Protein AF-A0A833WU28-F1 (afdb_monomer_lite)

pLDDT: mean 81.63, std 15.91, range [32.72, 97.25]

Sequence (265 aa):
MAPKVLALLATVLLCCIASVAGQDAAPVAIQAHASHILVDTEAEADDLSVQLGEASNLFLKFAQLAKEHSKCPSSRKGGDLGTFDRGQMVPEFDKVAFEGEIGVVHKVKTQFGWHLVLISRRLDGTEEPDKYRDLKQALLKIMPFLGPIILIFIMAYGARGSKGGPRARAFHILVKSEDEADKLFKEIDAAEDKKTKLSELAGKHSTCPSGKKGGDLGMFGRGEMVPQFDKVVFEGEVGELAKVQTQFGWHVLLCTERLGDKKSK

Foldseek 3Di:
DPPVVVVVVVVVVVVVVVVLPDDDDDQFFKKFWKFKAFDADPVVVVVLLVVLVPDPDNQVSQLVCLLVHGPDPCNVVSRTPGMDGQPPDDPQVSCCRRVPDAQHWDWTQDPRHIMTMHTPDIDGSPPDPPSCPVVVVVCVVCVVVVVVVVVVVCVVVPCPDPLAAKKFKKFKAFAADPVVVVVLLVVLVPDPCSQVSQLVCLLPHGPDPCNVVSRTPPIDHQPPDDPQVSCCQLVHDAQDWDWTQDPRHIMTMHTPDMPSDCPDD

InterPro domains:
  IPR000297 Peptidyl-prolyl cis-trans isomerase, PpiC-type [PS50198] (29-121)
  IPR000297 Peptidyl-prolyl cis-trans isomerase, PpiC-type [PS50198] (165-257)
  IPR023058 Peptidyl-prolyl cis-trans isomerase, PpiC-type, conserved site [PS01096] (62-82)
  IPR046357 Peptidyl-prolyl cis-trans isomerase domain superfamily [G3DSA:3.10.50.40] (29-122)
  IPR046357 Peptidyl-prolyl cis-trans isomerase domain superfamily [G3DSA:3.10.50.40] (166-260)
  IPR052204 PpiC/parvulin rotamase [PTHR43629] (17-152)

Organism: Phytophthora infestans (NCBI:txid4787)

Radius of gyration: 32.85 Å; chains: 1; bounding box: 66×57×74 Å

Structure (mmCIF, N/CA/C/O backbone):
data_AF-A0A833WU28-F1
#
_entry.id   AF-A0A833WU28-F1
#
loop_
_atom_site.group_PDB
_atom_site.id
_atom_site.type_symbol
_atom_site.label_atom_id
_atom_site.label_alt_id
_atom_site.label_comp_id
_atom_site.label_asym_id
_atom_site.label_entity_id
_atom_site.label_seq_id
_atom_site.pdbx_PDB_ins_code
_atom_site.Cartn_x
_atom_site.Cartn_y
_atom_site.Cartn_z
_atom_site.occupancy
_atom_site.B_iso_or_equiv
_atom_site.auth_seq_id
_atom_site.auth_comp_id
_atom_site.auth_asym_id
_atom_site.auth_atom_id
_atom_site.pdbx_PDB_model_num
ATOM 1 N N . MET A 1 1 ? 33.201 -37.607 -2.072 1.00 49.66 1 MET A N 1
ATOM 2 C CA . MET A 1 1 ? 32.256 -37.167 -1.014 1.00 49.66 1 MET A CA 1
ATOM 3 C C . MET A 1 1 ? 31.017 -36.429 -1.547 1.00 49.66 1 MET A C 1
ATOM 5 O O . MET A 1 1 ? 29.990 -36.489 -0.891 1.00 49.66 1 MET A O 1
ATOM 9 N N . ALA A 1 2 ? 31.049 -35.833 -2.747 1.00 51.53 2 ALA A N 1
ATOM 10 C CA . ALA A 1 2 ? 29.920 -35.108 -3.353 1.00 51.53 2 ALA A CA 1
ATOM 11 C C . ALA A 1 2 ? 28.616 -35.898 -3.671 1.00 51.53 2 ALA A C 1
ATOM 13 O O . ALA A 1 2 ? 27.543 -35.329 -3.476 1.00 51.53 2 ALA A O 1
ATOM 14 N N . PRO A 1 3 ? 28.626 -37.180 -4.105 1.00 52.97 3 PRO A N 1
ATOM 15 C CA . PRO A 1 3 ? 27.386 -37.833 -4.551 1.00 52.97 3 PRO A CA 1
ATOM 16 C C . PRO A 1 3 ? 26.447 -38.216 -3.396 1.00 52.97 3 PRO A C 1
ATOM 18 O O . PRO A 1 3 ? 25.234 -38.256 -3.574 1.00 52.97 3 PRO A O 1
ATOM 21 N N . LYS A 1 4 ? 26.989 -38.435 -2.189 1.00 46.38 4 LYS A N 1
ATOM 22 C CA . LYS A 1 4 ? 26.191 -38.775 -0.998 1.00 46.38 4 LYS A CA 1
ATOM 23 C C . LYS A 1 4 ? 25.449 -37.562 -0.418 1.00 46.38 4 LYS A C 1
ATOM 25 O O . LYS A 1 4 ? 24.363 -37.726 0.119 1.00 46.38 4 LYS A O 1
ATOM 30 N N . VAL A 1 5 ? 25.997 -36.353 -0.574 1.00 53.19 5 VAL A N 1
ATOM 31 C CA . VAL A 1 5 ? 25.368 -35.100 -0.107 1.00 53.19 5 VAL A CA 1
ATOM 32 C C . VAL A 1 5 ? 24.226 -34.675 -1.035 1.00 53.19 5 VAL A C 1
ATOM 34 O O . VAL A 1 5 ? 23.181 -34.236 -0.564 1.00 53.19 5 VAL A O 1
ATOM 37 N N . LEU A 1 6 ? 24.383 -34.876 -2.349 1.00 48.53 6 LEU A N 1
ATOM 38 C CA . LEU A 1 6 ? 23.344 -34.563 -3.334 1.00 48.53 6 LEU A CA 1
ATOM 39 C C . LEU A 1 6 ? 22.135 -35.510 -3.219 1.00 48.53 6 LEU A C 1
ATOM 41 O O . LEU A 1 6 ? 20.994 -35.064 -3.305 1.00 48.53 6 LEU A O 1
ATOM 45 N N . ALA A 1 7 ? 22.380 -36.795 -2.941 1.00 51.84 7 ALA A N 1
ATOM 46 C CA . ALA A 1 7 ? 21.324 -37.773 -2.684 1.00 51.84 7 ALA A CA 1
ATOM 47 C C . ALA A 1 7 ? 20.537 -37.464 -1.395 1.00 51.84 7 ALA A C 1
ATOM 49 O O . ALA A 1 7 ? 19.319 -37.635 -1.373 1.00 51.84 7 ALA A O 1
ATOM 50 N N . LEU A 1 8 ? 21.212 -36.956 -0.354 1.00 49.69 8 LEU A N 1
ATOM 51 C CA . LEU A 1 8 ? 20.589 -36.560 0.914 1.00 49.69 8 LEU A CA 1
ATOM 52 C C . LEU A 1 8 ? 19.736 -35.288 0.761 1.00 49.69 8 LEU A C 1
ATOM 54 O O . LEU A 1 8 ? 18.632 -35.215 1.287 1.00 49.69 8 LEU A O 1
ATOM 58 N N . LEU A 1 9 ? 20.203 -34.308 -0.021 1.00 51.88 9 LEU A N 1
ATOM 59 C CA . LEU A 1 9 ? 19.427 -33.103 -0.343 1.00 51.88 9 LEU A CA 1
ATOM 60 C C . LEU A 1 9 ? 18.184 -33.426 -1.181 1.00 51.88 9 LEU A C 1
ATOM 62 O O . LEU A 1 9 ? 17.113 -32.889 -0.911 1.00 51.88 9 LEU A O 1
ATOM 66 N N . ALA A 1 10 ? 18.301 -34.333 -2.155 1.00 54.31 10 ALA A N 1
ATOM 67 C CA . ALA A 1 10 ? 17.172 -34.767 -2.974 1.00 54.31 10 ALA A CA 1
ATOM 68 C C . ALA A 1 10 ? 16.116 -35.537 -2.159 1.00 54.31 10 ALA A C 1
ATOM 70 O O . ALA A 1 10 ? 14.925 -35.351 -2.386 1.00 54.31 10 ALA A O 1
ATOM 71 N N . THR A 1 11 ? 16.527 -36.348 -1.176 1.00 53.94 11 THR A N 1
ATOM 72 C CA . THR A 1 11 ? 15.590 -37.061 -0.284 1.00 53.94 11 THR A CA 1
ATOM 73 C C . THR A 1 11 ? 14.945 -36.149 0.757 1.00 53.94 11 THR A C 1
ATOM 75 O O . THR A 1 11 ? 13.755 -36.298 1.015 1.00 53.94 11 THR A O 1
ATOM 78 N N . VAL A 1 12 ? 15.664 -35.156 1.295 1.00 56.50 12 VAL A N 1
ATOM 79 C CA . VAL A 1 12 ? 15.062 -34.123 2.163 1.00 56.50 12 VAL A CA 1
ATOM 80 C C . VAL A 1 12 ? 14.048 -33.287 1.382 1.00 56.50 12 VAL A C 1
ATOM 82 O O . VAL A 1 12 ? 12.938 -33.079 1.863 1.00 56.50 12 VAL A O 1
ATOM 85 N N . LEU A 1 13 ? 14.375 -32.884 0.150 1.00 54.62 13 LEU A N 1
ATOM 86 C CA . LEU A 1 13 ? 13.455 -32.138 -0.708 1.00 54.62 13 LEU A CA 1
ATOM 87 C C . LEU A 1 13 ? 12.210 -32.970 -1.060 1.00 54.62 13 LEU A C 1
ATOM 89 O O . LEU A 1 13 ? 11.101 -32.451 -0.995 1.00 54.62 13 LEU A O 1
ATOM 93 N N . LEU A 1 14 ? 12.366 -34.266 -1.351 1.00 51.66 14 LEU A N 1
ATOM 94 C CA . LEU A 1 14 ? 11.249 -35.168 -1.654 1.00 51.66 14 LEU A CA 1
ATOM 95 C C . LEU A 1 14 ? 10.352 -35.437 -0.428 1.00 51.66 14 LEU A C 1
ATOM 97 O O . LEU A 1 14 ? 9.130 -35.450 -0.563 1.00 51.66 14 LEU A O 1
ATOM 101 N N . CYS A 1 15 ? 10.929 -35.559 0.775 1.00 49.03 15 CYS A N 1
ATOM 102 C CA . CYS A 1 15 ? 10.168 -35.645 2.029 1.00 49.03 15 CYS A CA 1
ATOM 103 C C . CYS A 1 15 ? 9.413 -34.346 2.351 1.00 49.03 15 CYS A C 1
ATOM 105 O O . CYS A 1 15 ? 8.290 -34.400 2.848 1.00 49.03 15 CYS A O 1
ATO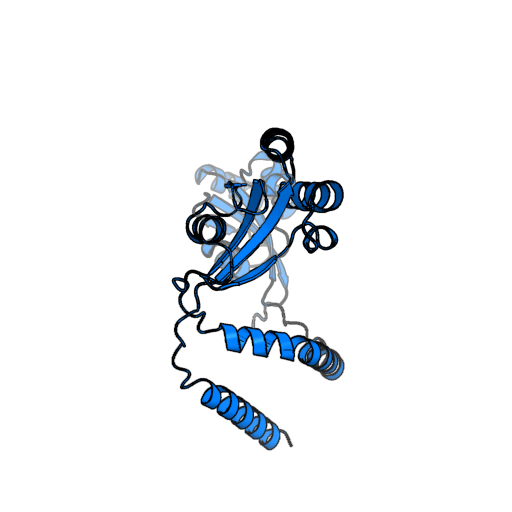M 107 N N . CYS A 1 16 ? 9.983 -33.178 2.036 1.00 48.31 16 CYS A N 1
ATOM 108 C CA . CYS A 1 16 ? 9.289 -31.900 2.206 1.00 48.31 16 CYS A CA 1
ATOM 109 C C . CYS A 1 16 ? 8.091 -31.751 1.254 1.00 48.31 16 CYS A C 1
ATOM 111 O O . CYS A 1 16 ? 7.089 -31.155 1.638 1.00 48.31 16 CYS A O 1
ATOM 113 N N . ILE A 1 17 ? 8.161 -32.313 0.041 1.00 50.44 17 ILE A N 1
ATOM 114 C CA . ILE A 1 17 ? 7.056 -32.265 -0.932 1.00 50.44 17 ILE A CA 1
ATOM 115 C C . ILE A 1 17 ? 5.929 -33.235 -0.536 1.00 50.44 17 ILE A C 1
ATOM 117 O O . ILE A 1 17 ? 4.754 -32.903 -0.687 1.00 50.44 17 ILE A O 1
ATOM 121 N N . ALA A 1 18 ? 6.259 -34.402 0.030 1.00 49.06 18 ALA A N 1
ATOM 122 C CA . ALA A 1 18 ? 5.266 -35.389 0.463 1.00 49.06 18 ALA A CA 1
ATOM 123 C C . ALA A 1 18 ? 4.402 -34.918 1.648 1.00 49.06 18 ALA A C 1
ATOM 125 O O . ALA A 1 18 ? 3.301 -35.425 1.833 1.00 49.06 18 ALA A O 1
ATOM 126 N N . SER A 1 19 ? 4.852 -33.920 2.418 1.00 50.06 19 SER A N 1
ATOM 127 C CA . SER A 1 19 ? 4.077 -33.391 3.548 1.00 50.06 19 SER A CA 1
ATOM 128 C C . SER A 1 19 ? 3.014 -32.347 3.165 1.00 50.06 19 SER A C 1
ATOM 130 O O . SER A 1 19 ? 2.327 -31.849 4.052 1.00 50.06 19 SER A O 1
ATOM 132 N N . VAL A 1 20 ? 2.886 -31.993 1.878 1.00 49.28 20 VAL A N 1
ATOM 133 C CA . VAL A 1 20 ? 1.959 -30.949 1.381 1.00 49.28 20 VAL A CA 1
ATOM 134 C C . VAL A 1 20 ? 0.725 -31.547 0.682 1.00 49.28 20 VAL A C 1
ATOM 136 O O . VAL A 1 20 ? -0.209 -30.832 0.327 1.00 49.28 20 VAL A O 1
ATOM 139 N N . ALA A 1 21 ? 0.675 -32.868 0.500 1.00 44.75 21 ALA A N 1
ATOM 140 C CA . ALA A 1 21 ? -0.485 -33.541 -0.071 1.00 44.75 21 ALA A CA 1
ATOM 141 C C . ALA A 1 21 ? -1.464 -33.947 1.041 1.00 44.75 21 ALA A C 1
ATOM 143 O O . ALA A 1 21 ? -1.309 -34.997 1.655 1.00 44.75 21 ALA A O 1
ATOM 144 N N . GLY A 1 22 ? -2.475 -33.113 1.278 1.00 49.25 22 GLY A N 1
ATOM 145 C CA . GLY A 1 22 ? -3.639 -33.479 2.088 1.00 49.25 22 GLY A CA 1
ATOM 146 C C . GLY A 1 22 ? -3.795 -32.647 3.352 1.00 49.25 22 GLY A C 1
ATOM 147 O O . GLY A 1 22 ? -3.547 -33.124 4.454 1.00 49.25 22 GLY A O 1
ATOM 148 N N . GLN A 1 23 ? -4.256 -31.411 3.192 1.00 48.56 23 GLN A N 1
ATOM 149 C CA . GLN A 1 23 ? -5.016 -30.740 4.239 1.00 48.56 23 GLN A CA 1
ATOM 150 C C . GLN A 1 23 ? -6.274 -30.191 3.584 1.00 48.56 23 GLN A C 1
ATOM 152 O O . GLN A 1 23 ? -6.226 -29.214 2.838 1.00 48.56 23 GLN A O 1
ATOM 157 N N . ASP A 1 24 ? -7.385 -30.886 3.813 1.00 47.47 24 ASP A N 1
ATOM 158 C CA . ASP A 1 24 ? -8.713 -30.378 3.515 1.00 47.47 24 ASP A CA 1
ATOM 159 C C . ASP A 1 24 ? -8.862 -29.026 4.218 1.00 47.47 24 ASP A C 1
ATOM 161 O O . ASP A 1 24 ? -8.661 -28.913 5.432 1.00 47.47 24 ASP A O 1
ATOM 165 N N . ALA A 1 25 ? -9.129 -27.978 3.438 1.00 50.19 25 ALA A N 1
ATOM 166 C CA . ALA A 1 25 ? -9.298 -26.634 3.959 1.00 50.19 25 ALA A CA 1
ATOM 167 C C . ALA A 1 25 ? -10.493 -26.631 4.921 1.00 50.19 25 ALA A C 1
ATOM 169 O O . ALA A 1 25 ? -11.643 -26.767 4.503 1.00 50.19 25 ALA A O 1
ATOM 170 N N . ALA A 1 26 ? -10.212 -26.513 6.220 1.00 52.50 26 ALA A N 1
ATOM 171 C CA . ALA A 1 26 ? -11.239 -26.301 7.228 1.00 52.50 26 ALA A CA 1
ATOM 172 C C . ALA A 1 26 ? -12.104 -25.088 6.829 1.00 52.50 26 ALA A C 1
ATOM 174 O O . ALA A 1 26 ? -11.562 -24.132 6.262 1.00 52.50 26 ALA A O 1
ATOM 175 N N . PRO A 1 27 ? -13.421 -25.099 7.116 1.00 53.91 27 PRO A N 1
ATOM 176 C CA . PRO A 1 27 ? -14.279 -23.952 6.842 1.00 53.91 27 PRO A CA 1
ATOM 177 C C . PRO A 1 27 ? -13.663 -22.710 7.488 1.00 53.91 27 PRO A C 1
ATOM 179 O O . PRO A 1 27 ? -13.398 -22.690 8.692 1.00 53.91 27 PRO A O 1
ATOM 182 N N . VAL A 1 28 ? -13.364 -21.704 6.666 1.00 58.84 28 VAL A N 1
ATOM 183 C CA . VAL A 1 28 ? -12.697 -20.487 7.124 1.00 58.84 28 VAL A CA 1
ATOM 184 C C . VAL A 1 28 ? -13.664 -19.752 8.048 1.00 58.84 28 VAL A C 1
ATOM 186 O O . VAL A 1 28 ? -14.737 -19.323 7.628 1.00 58.84 28 VAL A O 1
ATOM 189 N N . ALA A 1 29 ? -13.307 -19.666 9.329 1.00 65.62 29 ALA A N 1
ATOM 190 C CA . ALA A 1 29 ? -14.112 -18.981 10.329 1.00 65.62 29 ALA A CA 1
ATOM 191 C C . ALA A 1 29 ? -14.271 -17.498 9.957 1.00 65.62 29 ALA A C 1
ATOM 193 O O . ALA A 1 29 ? -13.291 -16.828 9.623 1.00 65.62 29 ALA A O 1
ATOM 194 N N . ILE A 1 30 ? -15.507 -16.995 10.022 1.00 83.81 30 ILE A N 1
ATOM 195 C CA . ILE A 1 30 ? -15.808 -15.588 9.758 1.00 83.81 30 ILE A CA 1
ATOM 196 C C . ILE A 1 30 ? -15.354 -14.769 10.971 1.00 83.81 30 ILE A C 1
ATOM 198 O O . ILE A 1 30 ? -15.928 -14.886 12.055 1.00 83.81 30 ILE A O 1
ATOM 202 N N . GLN A 1 31 ? -14.324 -13.947 10.779 1.00 90.44 31 GLN A N 1
ATOM 203 C CA . GLN A 1 31 ? -13.653 -13.189 11.834 1.00 90.44 31 GLN A CA 1
ATOM 204 C C . GLN A 1 31 ? -13.598 -11.700 11.507 1.00 90.44 31 GLN A C 1
ATOM 206 O O . GLN A 1 31 ? -13.351 -11.313 10.366 1.00 90.44 31 GLN A O 1
ATOM 211 N N . ALA A 1 32 ? -13.780 -10.848 12.511 1.00 92.50 32 ALA A N 1
ATOM 212 C CA . ALA A 1 32 ? -13.628 -9.404 12.384 1.00 92.50 32 ALA A CA 1
ATOM 213 C C . ALA A 1 32 ? -12.554 -8.902 13.348 1.00 92.50 32 ALA A C 1
ATOM 215 O O . ALA A 1 32 ? -12.442 -9.372 14.476 1.00 92.50 32 ALA A O 1
ATOM 216 N N . HIS A 1 33 ? -11.761 -7.938 12.892 1.00 94.62 33 HIS A N 1
ATOM 217 C CA . HIS A 1 33 ? -10.842 -7.170 13.718 1.00 94.62 33 HIS A CA 1
ATOM 218 C C . HIS A 1 33 ? -11.323 -5.725 13.756 1.00 94.62 33 HIS A C 1
ATOM 220 O O . HIS A 1 33 ? -11.356 -5.055 12.718 1.00 94.62 33 HIS A O 1
ATOM 226 N N . ALA A 1 34 ? -11.661 -5.230 14.944 1.00 95.25 34 ALA A N 1
ATOM 227 C CA . ALA A 1 34 ? -12.207 -3.890 15.118 1.00 95.25 34 ALA A CA 1
ATOM 228 C C . ALA A 1 34 ? -11.666 -3.203 16.375 1.00 95.25 34 ALA A C 1
ATOM 230 O O . ALA A 1 34 ? -11.322 -3.849 17.365 1.00 95.25 34 ALA A O 1
ATOM 231 N N . SER A 1 35 ? -11.650 -1.876 16.334 1.00 96.88 35 SER A N 1
ATOM 232 C CA . SER A 1 35 ? -11.399 -1.017 17.487 1.00 96.88 35 SER A CA 1
ATOM 233 C C . SER A 1 35 ? -12.671 -0.260 17.849 1.00 96.88 35 SER A C 1
ATOM 235 O O . SER A 1 35 ? -13.485 0.036 16.973 1.00 96.88 35 SER A O 1
ATOM 237 N N . HIS A 1 36 ? -12.849 0.084 19.125 1.00 96.31 36 HIS A N 1
ATOM 238 C CA . HIS A 1 36 ? -14.005 0.863 19.557 1.00 96.31 36 HIS A CA 1
ATOM 239 C C . HIS A 1 36 ? -13.701 1.987 20.561 1.00 96.31 36 HIS A C 1
ATOM 241 O O . HIS A 1 36 ? -12.695 1.971 21.273 1.00 96.31 36 HIS A O 1
ATOM 247 N N . ILE A 1 37 ? -14.614 2.952 20.642 1.00 97.25 37 ILE A N 1
ATOM 248 C CA . ILE A 1 37 ? -14.662 3.983 21.685 1.00 97.25 37 ILE A CA 1
ATOM 249 C C . ILE A 1 37 ? -16.032 3.894 22.342 1.00 97.25 37 ILE A C 1
ATOM 251 O O . ILE A 1 37 ? -17.032 3.937 21.634 1.00 97.25 37 ILE A O 1
ATOM 255 N N . LEU A 1 38 ? -16.072 3.753 23.667 1.00 96.56 38 LEU A N 1
ATOM 256 C CA . LEU A 1 38 ? -17.308 3.725 24.450 1.00 96.56 38 LEU A CA 1
ATOM 257 C C . LEU A 1 38 ? -17.477 5.036 25.221 1.00 96.56 38 LEU A C 1
ATOM 259 O O . LEU A 1 38 ? -16.617 5.365 26.038 1.00 96.56 38 LEU A O 1
ATOM 263 N N . VAL A 1 39 ? -18.596 5.722 24.998 1.00 96.56 39 VAL A N 1
ATOM 264 C CA . VAL A 1 39 ? -19.009 6.953 25.692 1.00 96.56 39 VAL A CA 1
ATOM 265 C C . VAL A 1 39 ? -20.450 6.832 26.200 1.00 96.56 39 VAL A C 1
ATOM 267 O O . VAL A 1 39 ? -21.214 5.992 25.720 1.00 96.56 39 VAL A O 1
ATOM 270 N N . ASP A 1 40 ? -20.838 7.641 27.187 1.00 94.44 40 ASP A N 1
ATOM 271 C CA . ASP A 1 40 ? -22.171 7.517 27.803 1.00 94.44 40 ASP A CA 1
ATOM 272 C C . ASP A 1 40 ? -23.250 8.201 26.964 1.00 94.44 40 ASP A C 1
ATOM 274 O O . ASP A 1 40 ? -24.389 7.732 26.897 1.00 94.44 40 ASP A O 1
ATOM 278 N N . THR A 1 41 ? -22.904 9.331 26.346 1.00 94.94 41 THR A N 1
ATOM 279 C CA . THR A 1 41 ? -23.870 10.218 25.697 1.00 94.94 41 THR A CA 1
ATOM 280 C C . THR A 1 41 ? -23.726 10.209 24.181 1.00 94.94 41 THR A C 1
ATOM 282 O O . THR A 1 41 ? -22.643 10.007 23.636 1.00 94.94 41 THR A O 1
ATOM 285 N N . GLU A 1 42 ? -24.839 10.440 23.483 1.00 94.56 42 GLU A N 1
ATOM 286 C CA . GLU A 1 42 ? -24.827 10.524 22.019 1.00 94.56 42 GLU A CA 1
ATOM 287 C C . GLU A 1 42 ? -24.037 11.742 21.535 1.00 94.56 42 GLU A C 1
ATOM 289 O O . GLU A 1 42 ? -23.281 11.636 20.578 1.00 94.56 42 GLU A O 1
ATOM 294 N N . ALA A 1 43 ? -24.155 12.863 22.253 1.00 94.56 43 ALA A N 1
ATOM 295 C CA . ALA A 1 43 ? -23.443 14.097 21.940 1.00 94.56 43 ALA A CA 1
ATOM 296 C C . ALA A 1 43 ? -21.917 13.900 21.945 1.00 94.56 43 ALA A C 1
ATOM 298 O O . ALA A 1 43 ? -21.248 14.318 21.007 1.00 94.56 43 ALA A O 1
ATOM 299 N N . GLU A 1 44 ? -21.369 13.190 22.940 1.00 93.88 44 GLU A N 1
ATOM 300 C CA . GLU A 1 44 ? -19.938 12.853 22.964 1.00 93.88 44 GLU A CA 1
ATOM 301 C C . GLU A 1 44 ? -19.534 11.981 21.768 1.00 93.88 44 GLU A C 1
ATOM 303 O O . GLU A 1 44 ? -18.464 12.171 21.190 1.00 93.88 44 GLU A O 1
ATOM 308 N N . ALA A 1 45 ? -20.378 11.020 21.380 1.00 94.31 45 ALA A N 1
ATOM 309 C CA . ALA A 1 45 ? -20.102 10.167 20.228 1.00 94.31 45 ALA A CA 1
ATOM 310 C C . ALA A 1 45 ? -20.110 10.971 18.918 1.00 94.31 45 ALA A C 1
ATOM 312 O O . ALA A 1 45 ? -19.267 10.733 18.053 1.00 94.31 45 ALA A O 1
ATOM 313 N N . ASP A 1 46 ? -21.027 11.928 18.783 1.00 94.62 46 ASP A N 1
ATOM 314 C CA . ASP A 1 46 ? -21.130 12.793 17.609 1.00 94.62 46 ASP A CA 1
ATOM 315 C C . ASP A 1 46 ? -19.926 13.736 17.499 1.00 94.62 46 ASP A C 1
ATOM 317 O O . ASP A 1 46 ? -19.295 13.796 16.441 1.00 94.62 46 ASP A O 1
ATOM 321 N N . ASP A 1 47 ? -19.527 14.375 18.600 1.00 95.06 47 ASP A N 1
ATOM 322 C CA . ASP A 1 47 ? -18.346 15.243 18.644 1.00 95.06 47 ASP A CA 1
ATOM 323 C C . ASP A 1 47 ? -17.067 14.481 18.265 1.00 95.06 47 ASP A C 1
ATOM 325 O O . ASP A 1 47 ? -16.234 14.961 17.489 1.00 95.06 47 ASP A O 1
ATOM 329 N N . LEU A 1 48 ? -16.907 13.257 18.776 1.00 94.75 48 LEU A N 1
ATOM 330 C CA . LEU A 1 48 ? -15.777 12.396 18.427 1.00 94.75 48 LEU A CA 1
ATOM 331 C C . LEU A 1 48 ? -15.841 11.931 16.967 1.00 94.75 48 LEU A C 1
ATOM 333 O O . LEU A 1 48 ? -14.804 11.853 16.310 1.00 94.75 48 LEU A O 1
ATOM 337 N N . SER A 1 49 ? -17.034 11.655 16.435 1.00 93.19 49 SER A N 1
ATOM 338 C CA . SER A 1 49 ? -17.214 11.283 15.029 1.00 93.19 49 SER A CA 1
ATOM 339 C C . SER A 1 49 ? -16.812 12.418 14.084 1.00 93.19 49 SER A C 1
ATOM 341 O O . SER A 1 49 ? -16.184 12.155 13.058 1.00 93.19 49 SER A O 1
ATOM 343 N N . VAL A 1 50 ? -17.116 13.673 14.433 1.00 94.12 50 VAL A N 1
ATOM 344 C CA . VAL A 1 50 ? -16.675 14.851 13.667 1.00 94.12 50 VAL A CA 1
ATOM 345 C C . VAL A 1 50 ? -15.149 14.953 13.677 1.00 94.12 50 VAL A C 1
ATOM 347 O O . VAL A 1 50 ? -14.532 15.025 12.615 1.00 94.12 50 VAL A O 1
ATOM 350 N N . GLN A 1 51 ? -14.520 14.842 14.852 1.00 92.56 51 GLN A N 1
ATOM 351 C CA . GLN A 1 51 ? -13.055 14.870 14.969 1.00 92.56 51 GLN A CA 1
ATOM 352 C C . GLN A 1 51 ? -12.358 13.742 14.195 1.00 92.56 51 GLN A C 1
ATOM 354 O O . GLN A 1 51 ? -11.230 13.906 13.727 1.00 92.56 51 GLN A O 1
ATOM 359 N N . LEU A 1 52 ? -13.003 12.578 14.083 1.00 92.88 52 LEU A N 1
ATOM 360 C CA . LEU A 1 52 ? -12.500 11.448 13.304 1.00 92.88 52 LEU A CA 1
ATOM 361 C C . LEU A 1 52 ? -12.631 11.683 11.795 1.00 92.88 52 LEU A C 1
ATOM 363 O O . LEU A 1 52 ? -11.745 11.266 11.052 1.00 92.88 52 LEU A O 1
ATOM 367 N N . GLY A 1 53 ? -13.682 12.377 11.350 1.00 90.00 53 GLY A N 1
ATOM 368 C CA . GLY A 1 53 ? -13.882 12.743 9.946 1.00 90.00 53 GLY A CA 1
ATOM 369 C C . GLY A 1 53 ? -12.860 13.754 9.415 1.00 90.00 53 GLY A C 1
ATOM 370 O O . GLY A 1 53 ? -12.520 13.723 8.236 1.00 90.00 53 GLY A O 1
ATOM 371 N N . GLU A 1 54 ? -12.322 14.613 10.282 1.00 90.44 54 GLU A N 1
ATOM 372 C CA . GLU A 1 54 ? -11.299 15.612 9.928 1.00 90.44 54 GLU A CA 1
ATOM 373 C C . GLU A 1 54 ? -9.858 15.065 9.989 1.00 90.44 54 GLU A C 1
ATOM 375 O O . GLU A 1 54 ? -8.893 15.759 9.654 1.00 90.44 54 GLU A O 1
ATOM 380 N N . ALA A 1 55 ? -9.677 13.818 10.430 1.00 89.62 55 ALA A N 1
ATOM 381 C CA . ALA A 1 55 ? -8.361 13.250 10.682 1.00 89.62 55 ALA A CA 1
ATOM 382 C C . ALA A 1 55 ? -7.633 12.841 9.391 1.00 89.62 55 ALA A C 1
ATOM 384 O O . ALA A 1 55 ? -8.129 12.051 8.593 1.00 89.62 55 ALA A O 1
ATOM 385 N N . SER A 1 56 ? -6.375 13.270 9.245 1.00 88.38 56 SER A N 1
ATOM 386 C CA . SER A 1 56 ? -5.497 12.823 8.151 1.00 88.38 56 SER A CA 1
ATOM 387 C C . SER A 1 56 ? -5.102 11.345 8.257 1.00 88.38 56 SER A C 1
ATOM 389 O O . SER A 1 56 ? -4.851 10.691 7.247 1.00 88.38 56 SER A O 1
ATOM 391 N N . ASN A 1 57 ? -5.049 10.803 9.478 1.00 92.62 57 ASN A N 1
ATOM 392 C CA . ASN A 1 57 ? -4.831 9.385 9.739 1.00 92.62 57 ASN A CA 1
ATOM 393 C C . ASN A 1 57 ? -5.881 8.874 10.731 1.00 92.62 57 ASN A C 1
ATOM 395 O O . ASN A 1 57 ? -5.729 9.021 11.948 1.00 92.62 57 ASN A O 1
ATOM 399 N N . LEU A 1 58 ? -6.937 8.269 10.183 1.00 92.06 58 LEU A N 1
ATOM 400 C CA . LEU A 1 58 ? -8.095 7.807 10.940 1.00 92.06 58 LEU A CA 1
ATOM 401 C C . LEU A 1 58 ? -7.710 6.827 12.055 1.00 92.06 58 LEU A C 1
ATOM 403 O O . LEU A 1 58 ? -8.074 7.044 13.203 1.00 92.06 58 LEU A O 1
ATOM 407 N N . PHE A 1 59 ? -6.925 5.790 11.751 1.00 92.25 59 PHE A N 1
ATOM 408 C CA . PHE A 1 59 ? -6.546 4.761 12.729 1.00 92.25 59 PHE A CA 1
ATOM 409 C C . PHE A 1 59 ? -5.722 5.328 13.890 1.00 92.25 59 PHE A C 1
ATOM 411 O O . PHE A 1 59 ? -5.951 4.971 15.047 1.00 92.25 59 PHE A O 1
ATOM 418 N N . LEU A 1 60 ? -4.780 6.233 13.602 1.00 93.81 60 LEU A N 1
ATOM 419 C CA . LEU A 1 60 ? -3.958 6.853 14.638 1.00 93.81 60 LEU A CA 1
ATOM 420 C C . LEU A 1 60 ? -4.788 7.785 15.529 1.00 93.81 60 LEU A C 1
ATOM 422 O O . LEU A 1 60 ? -4.683 7.705 16.754 1.00 93.81 60 LEU A O 1
ATOM 426 N N . LYS A 1 61 ? -5.630 8.636 14.927 1.00 95.50 61 LYS A N 1
ATOM 427 C CA . LYS A 1 61 ? -6.503 9.554 15.670 1.00 95.50 61 LYS A CA 1
ATOM 428 C C . LYS A 1 61 ? -7.538 8.788 16.492 1.00 95.50 61 LYS A C 1
ATOM 430 O O . LYS A 1 61 ? -7.758 9.127 17.650 1.00 95.50 61 LYS A O 1
ATOM 435 N N . PHE A 1 62 ? -8.097 7.712 15.943 1.00 96.25 62 PHE A N 1
ATOM 436 C CA . PHE A 1 62 ? -9.010 6.821 16.653 1.00 96.25 62 PHE A CA 1
ATOM 437 C C . PHE A 1 62 ? -8.352 6.206 17.883 1.00 96.25 62 PHE A C 1
ATOM 439 O O . PHE A 1 62 ? -8.911 6.275 18.971 1.00 96.25 62 PHE A O 1
ATOM 446 N N . ALA A 1 63 ? -7.132 5.678 17.753 1.00 95.81 63 ALA A N 1
ATOM 447 C CA . ALA A 1 63 ? -6.408 5.109 18.886 1.00 95.81 63 ALA A CA 1
ATOM 448 C C . ALA A 1 63 ? -6.084 6.145 19.982 1.00 95.81 63 ALA A C 1
ATOM 450 O O . ALA A 1 63 ? -6.046 5.793 21.162 1.00 95.81 63 ALA A O 1
ATOM 451 N N . GLN A 1 64 ? -5.847 7.407 19.611 1.00 95.94 64 GLN A N 1
ATOM 452 C CA . GLN A 1 64 ? -5.649 8.512 20.559 1.00 95.94 64 GLN A CA 1
ATOM 453 C C . GLN A 1 64 ? -6.950 8.851 21.292 1.00 95.94 64 GLN A C 1
ATOM 455 O O . GLN A 1 64 ? -6.993 8.768 22.517 1.00 95.94 64 GLN A O 1
ATOM 460 N N . LEU A 1 65 ? -8.031 9.112 20.551 1.00 95.75 65 LEU A N 1
ATOM 461 C CA . LEU A 1 65 ? -9.340 9.418 21.132 1.00 95.75 65 LEU A CA 1
ATOM 462 C C . LEU A 1 65 ? -9.868 8.262 21.988 1.00 95.75 65 LEU A C 1
ATOM 464 O O . LEU A 1 65 ? -10.459 8.485 23.040 1.00 95.75 65 LEU A O 1
ATOM 468 N N . ALA A 1 66 ? -9.594 7.016 21.601 1.00 96.44 66 ALA A N 1
ATOM 469 C CA . ALA A 1 66 ? -9.930 5.849 22.401 1.00 96.44 66 ALA A CA 1
ATOM 470 C C . ALA A 1 66 ? -9.178 5.817 23.739 1.00 96.44 66 ALA A C 1
ATOM 472 O O . ALA A 1 66 ? -9.762 5.439 24.747 1.00 96.44 66 ALA A O 1
ATOM 473 N N . LYS A 1 67 ? -7.899 6.210 23.778 1.00 96.56 67 LYS A N 1
ATOM 474 C CA . LYS A 1 67 ? -7.129 6.295 25.032 1.00 96.56 67 LYS A CA 1
ATOM 475 C C . LYS A 1 67 ? -7.637 7.401 25.953 1.00 96.56 67 LYS A C 1
ATOM 477 O O . LYS A 1 67 ? -7.584 7.233 27.167 1.00 96.56 67 LYS A O 1
ATOM 482 N N . GLU A 1 68 ? -8.085 8.508 25.372 1.00 95.62 68 GLU A N 1
ATOM 483 C CA . GLU A 1 68 ? -8.479 9.719 26.096 1.00 95.62 68 GLU A CA 1
ATOM 484 C C . GLU A 1 68 ? -9.930 9.667 26.589 1.00 95.62 68 GLU A C 1
ATOM 486 O O . GLU A 1 68 ? -10.203 10.055 27.723 1.00 95.62 68 GLU A O 1
ATOM 491 N N . HIS A 1 69 ? -10.850 9.155 25.766 1.00 94.69 69 HIS A N 1
ATOM 492 C CA . HIS A 1 69 ? -12.293 9.274 25.997 1.00 94.69 69 HIS A CA 1
ATOM 493 C C . HIS A 1 69 ? -13.017 7.939 26.210 1.00 94.69 69 HIS A C 1
ATOM 495 O O . HIS A 1 69 ? -14.118 7.933 26.758 1.00 94.69 69 HIS A O 1
ATOM 501 N N . SER A 1 70 ? -12.442 6.799 25.799 1.00 95.69 70 SER A N 1
ATOM 502 C CA . SER A 1 70 ? -13.152 5.517 25.901 1.00 95.69 70 SER A CA 1
ATOM 503 C C . SER A 1 70 ? -13.204 5.008 27.339 1.00 95.69 70 SER A C 1
ATOM 505 O O . SER A 1 70 ? -12.177 4.845 28.003 1.00 95.69 70 SER A O 1
ATOM 507 N N . LYS A 1 71 ? -14.406 4.641 27.784 1.00 94.44 71 LYS A N 1
ATOM 508 C CA . LYS A 1 71 ? -14.648 4.017 29.093 1.00 94.44 71 LYS A CA 1
ATOM 509 C C . LYS A 1 71 ? -14.376 2.514 29.120 1.00 94.44 71 LYS A C 1
ATOM 511 O O . LYS A 1 71 ? -14.372 1.904 30.188 1.00 94.44 71 LYS A O 1
ATOM 516 N N . CYS A 1 72 ? -14.140 1.899 27.963 1.00 92.62 72 CYS A N 1
ATOM 517 C CA . CYS A 1 72 ? -13.816 0.480 27.892 1.00 92.62 72 CYS A CA 1
ATOM 518 C C . CYS A 1 72 ? -12.353 0.224 28.306 1.00 92.62 72 CYS A C 1
ATOM 520 O O . CYS A 1 72 ? -11.477 0.992 27.910 1.00 92.62 72 CYS A O 1
ATOM 522 N N . PRO A 1 73 ? -12.027 -0.879 29.012 1.00 93.75 73 PRO A N 1
ATOM 523 C CA . PRO A 1 73 ? -10.639 -1.259 29.301 1.00 93.75 73 PRO A CA 1
ATOM 524 C C . PRO A 1 73 ? -9.723 -1.388 28.068 1.00 93.75 73 PRO A C 1
ATOM 526 O O . PRO A 1 73 ? -8.500 -1.275 28.205 1.00 93.75 73 PRO A O 1
ATOM 529 N N . SER A 1 74 ? -10.291 -1.599 26.872 1.00 93.31 74 SER A N 1
ATOM 530 C CA . SER A 1 74 ? -9.569 -1.600 25.589 1.00 93.31 74 SER A CA 1
ATOM 531 C C . SER A 1 74 ? -8.934 -0.242 25.258 1.00 93.31 74 SER A C 1
ATOM 533 O O . SER A 1 74 ? -7.991 -0.194 24.467 1.00 93.31 74 SER A O 1
ATOM 535 N N . SER A 1 75 ? -9.354 0.850 25.912 1.00 93.75 75 SER A N 1
ATOM 536 C CA . SER A 1 75 ? -8.765 2.193 25.791 1.00 93.75 75 SER A CA 1
ATOM 537 C C . SER A 1 75 ? -7.243 2.178 25.924 1.00 93.75 75 SER A C 1
ATOM 539 O O . SER A 1 75 ? -6.547 2.805 25.133 1.00 93.75 75 SER A O 1
ATOM 541 N N . ARG A 1 76 ? -6.692 1.352 26.824 1.00 93.75 76 ARG A N 1
ATOM 542 C CA . ARG A 1 76 ? -5.237 1.191 27.035 1.00 93.75 76 ARG A CA 1
ATOM 543 C C . ARG A 1 76 ? -4.488 0.758 25.771 1.00 93.75 76 ARG A C 1
ATOM 545 O O . ARG A 1 76 ? -3.322 1.108 25.592 1.00 93.75 76 ARG A O 1
ATOM 552 N N . LYS A 1 77 ? -5.162 0.020 24.886 1.00 94.62 77 LYS A N 1
ATOM 553 C CA . LYS A 1 77 ? -4.658 -0.443 23.586 1.00 94.62 77 LYS A CA 1
ATOM 554 C C . LYS A 1 77 ? -5.181 0.402 22.418 1.00 94.62 77 LYS A C 1
ATOM 556 O O . LYS A 1 77 ? -5.157 -0.044 21.281 1.00 94.62 77 LYS A O 1
ATOM 561 N N . GLY A 1 78 ? -5.650 1.624 22.676 1.00 93.6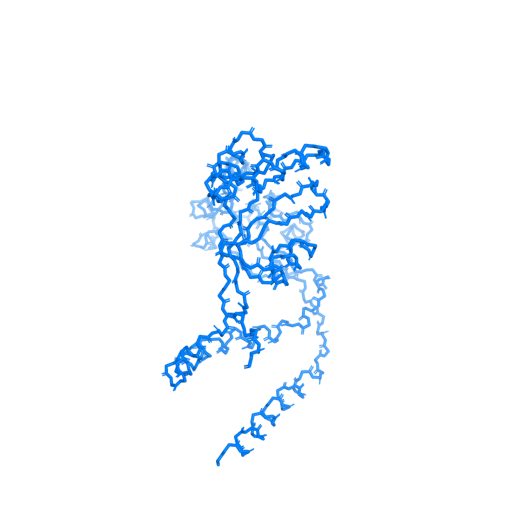9 78 GLY A N 1
ATOM 562 C CA . GLY A 1 78 ? -6.240 2.468 21.635 1.00 93.69 78 GLY A CA 1
ATOM 563 C C . GLY A 1 78 ? -7.595 1.960 21.146 1.00 93.69 78 GLY A C 1
ATOM 564 O O . GLY A 1 78 ? -7.920 2.120 19.976 1.00 93.69 78 GLY A O 1
ATOM 565 N N . GLY A 1 79 ? -8.367 1.318 22.027 1.00 93.81 79 GLY A N 1
ATOM 566 C CA . GLY A 1 79 ? -9.696 0.797 21.709 1.00 93.81 79 GLY A CA 1
ATOM 567 C C . GLY A 1 79 ? -9.689 -0.540 20.972 1.00 93.81 79 GLY A C 1
ATOM 568 O O . GLY A 1 79 ? -10.761 -1.037 20.648 1.00 93.81 79 GLY A O 1
ATOM 569 N N . ASP A 1 80 ? -8.517 -1.121 20.713 1.00 96.12 80 ASP A N 1
ATOM 570 C CA . ASP A 1 80 ? -8.363 -2.376 19.979 1.00 96.12 80 ASP A CA 1
ATOM 571 C C . ASP A 1 80 ? -8.970 -3.570 20.736 1.00 96.12 80 ASP A C 1
ATOM 573 O O . ASP A 1 80 ? -8.587 -3.862 21.878 1.00 96.12 80 ASP A O 1
ATOM 577 N N . LEU A 1 81 ? -9.919 -4.253 20.090 1.00 93.19 81 LEU A N 1
ATOM 578 C CA . LEU A 1 81 ? -10.554 -5.473 20.591 1.00 93.19 81 LEU A CA 1
ATOM 579 C C . LEU A 1 81 ? -9.876 -6.747 20.067 1.00 93.19 81 LEU A C 1
ATOM 581 O O . LEU A 1 81 ? -10.190 -7.837 20.541 1.00 93.19 81 LEU A O 1
ATOM 585 N N . GLY A 1 82 ? -8.930 -6.626 19.132 1.00 92.81 82 GLY A N 1
ATOM 586 C CA . GLY A 1 82 ? -8.339 -7.755 18.431 1.00 92.81 82 GLY A CA 1
ATOM 587 C C . GLY A 1 82 ? -9.318 -8.419 17.461 1.00 92.81 82 GLY A C 1
ATOM 588 O O . GLY A 1 82 ? -10.300 -7.818 17.020 1.00 92.81 82 GLY A O 1
ATOM 589 N N . THR A 1 83 ? -9.027 -9.674 17.120 1.00 92.00 83 THR A N 1
ATOM 590 C CA . THR A 1 83 ? -9.870 -10.496 16.246 1.00 92.00 83 THR A CA 1
ATOM 591 C C . THR A 1 83 ? -10.887 -11.284 17.066 1.00 92.00 83 THR A C 1
ATOM 593 O O . THR A 1 83 ? -10.506 -11.954 18.025 1.00 92.00 83 THR A O 1
ATOM 596 N N . PHE A 1 84 ? -12.152 -11.248 16.660 1.00 91.88 84 PHE A N 1
ATOM 597 C CA . PHE A 1 84 ? -13.245 -11.998 17.277 1.00 91.88 84 PHE A CA 1
ATOM 598 C C . PHE A 1 84 ? -14.128 -12.668 16.219 1.00 91.88 84 PHE A C 1
ATOM 600 O O . PHE A 1 84 ? -14.204 -12.224 15.068 1.00 91.88 84 PHE A O 1
ATOM 607 N N . ASP A 1 85 ? -14.783 -13.754 16.621 1.00 91.38 85 ASP A N 1
ATOM 608 C CA . ASP A 1 85 ? -15.727 -14.503 15.791 1.00 91.38 85 ASP A CA 1
ATOM 609 C C . ASP A 1 85 ? -17.141 -13.913 15.906 1.00 91.38 85 ASP A C 1
ATOM 611 O O . ASP A 1 85 ? -17.493 -13.263 16.899 1.00 91.38 85 ASP A O 1
ATOM 615 N N . ARG A 1 86 ? -17.980 -14.181 14.902 1.00 89.56 86 ARG A N 1
ATOM 616 C CA . ARG A 1 86 ? -19.382 -13.747 14.913 1.00 89.56 86 ARG A CA 1
ATOM 617 C C . ARG A 1 86 ? -20.134 -14.304 16.125 1.00 89.56 86 ARG A C 1
ATOM 619 O O . ARG A 1 86 ? -20.085 -15.502 16.399 1.00 89.56 86 ARG A O 1
ATOM 626 N N . GLY A 1 87 ? -20.853 -13.435 16.832 1.00 89.69 87 GLY A N 1
ATOM 627 C CA . GLY A 1 87 ? -21.637 -13.771 18.024 1.00 89.69 87 GLY A CA 1
ATOM 628 C C . GLY A 1 87 ? -20.875 -13.688 19.353 1.00 89.69 87 GLY A C 1
ATOM 629 O O . GLY A 1 87 ? -21.466 -13.956 20.396 1.00 89.69 87 GLY A O 1
ATOM 630 N N . GLN A 1 88 ? -19.591 -13.305 19.351 1.00 91.38 88 GLN A N 1
ATOM 631 C CA . GLN A 1 88 ? -18.830 -13.051 20.588 1.00 91.38 88 GLN A CA 1
ATOM 632 C C . GLN A 1 88 ?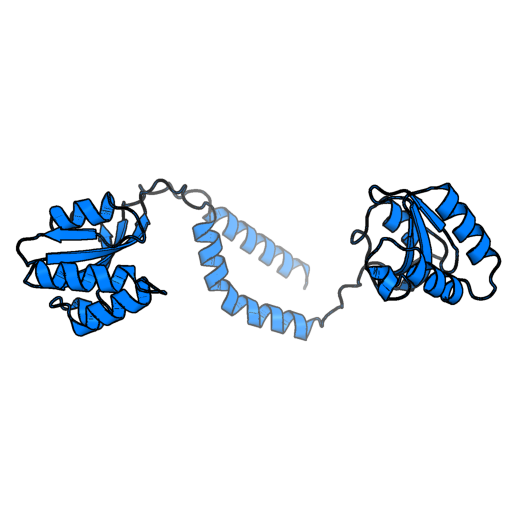 -19.109 -11.667 21.198 1.00 91.38 88 GLN A C 1
ATOM 634 O O . GLN A 1 88 ? -18.825 -11.445 22.376 1.00 91.38 88 GLN A O 1
ATOM 639 N N . MET A 1 89 ? -19.659 -10.741 20.409 1.00 92.44 89 MET A N 1
ATOM 640 C CA . MET A 1 89 ? -19.994 -9.377 20.825 1.00 92.44 89 MET A CA 1
ATOM 641 C C . MET A 1 89 ? -21.511 -9.195 20.964 1.00 92.44 89 MET A C 1
ATOM 643 O O . MET A 1 89 ? -22.296 -10.036 20.527 1.00 92.44 89 MET A O 1
ATOM 647 N N . VAL A 1 90 ? -21.939 -8.079 21.566 1.00 93.94 90 VAL A N 1
ATOM 648 C CA . VAL A 1 90 ? -23.371 -7.742 21.657 1.00 93.94 90 VAL A CA 1
ATOM 649 C C . VAL A 1 90 ? -24.002 -7.631 20.260 1.00 93.94 90 VAL A C 1
ATOM 651 O O . VAL A 1 90 ? -23.323 -7.150 19.348 1.00 93.94 90 VAL A O 1
ATOM 654 N N . PRO A 1 91 ? -25.270 -8.045 20.065 1.00 94.12 91 PRO A N 1
ATOM 655 C CA . PRO A 1 91 ? -25.865 -8.201 18.733 1.00 94.12 91 PRO A CA 1
ATOM 656 C C . PRO A 1 91 ? -25.780 -6.958 17.841 1.00 94.12 91 PRO A C 1
ATOM 658 O O . PRO A 1 91 ? -25.524 -7.067 16.643 1.00 94.12 91 PRO A O 1
ATOM 661 N N . GLU A 1 92 ? -25.959 -5.769 18.415 1.00 93.56 92 GLU A N 1
ATOM 662 C CA . GLU A 1 92 ? -25.903 -4.497 17.693 1.00 93.56 92 GLU A CA 1
ATOM 663 C C . GLU A 1 92 ? -24.485 -4.188 17.200 1.00 93.56 92 GLU A C 1
ATOM 665 O O . GLU A 1 92 ? -24.302 -3.710 16.081 1.00 93.56 92 GLU A O 1
ATOM 670 N N . PHE A 1 93 ? -23.476 -4.495 18.020 1.00 94.81 93 PHE A N 1
ATOM 671 C CA . PHE A 1 93 ? -22.069 -4.327 17.666 1.00 94.81 93 PHE A CA 1
ATOM 672 C C . PHE A 1 93 ? -21.628 -5.378 16.647 1.00 94.81 93 PHE A C 1
ATOM 674 O O . PHE A 1 93 ? -20.974 -5.041 15.664 1.00 94.81 93 PHE A O 1
ATOM 681 N N . ASP A 1 94 ? -22.002 -6.641 16.866 1.00 93.38 94 ASP A N 1
ATOM 682 C CA . ASP A 1 94 ? -21.671 -7.766 15.990 1.00 93.38 94 ASP A CA 1
ATOM 683 C C . ASP A 1 94 ? -22.197 -7.524 14.573 1.00 93.38 94 ASP A C 1
ATOM 685 O O . ASP A 1 94 ? -21.449 -7.609 13.599 1.00 93.38 94 ASP A O 1
ATOM 689 N N . LYS A 1 95 ? -23.458 -7.089 14.458 1.00 92.56 95 LYS A N 1
ATOM 690 C CA . LYS A 1 95 ? -24.054 -6.723 13.174 1.00 92.56 95 LYS A CA 1
ATOM 691 C C . LYS A 1 95 ? -23.199 -5.702 12.427 1.00 92.56 95 LYS A C 1
ATOM 693 O O . LYS A 1 95 ? -22.870 -5.909 11.264 1.00 92.56 95 LYS A O 1
ATOM 698 N N . VAL A 1 96 ? -22.793 -4.625 13.094 1.00 93.62 96 VAL A N 1
ATOM 699 C CA . VAL A 1 96 ? -21.983 -3.577 12.465 1.00 93.62 96 VAL A CA 1
ATOM 700 C C . VAL A 1 96 ? -20.575 -4.063 12.139 1.00 93.62 96 VAL A C 1
ATOM 702 O O . VAL A 1 96 ? -20.094 -3.791 11.046 1.00 93.62 96 VAL A O 1
ATOM 705 N N . ALA A 1 97 ? -19.934 -4.838 13.012 1.00 92.25 97 ALA A N 1
ATOM 706 C CA . ALA A 1 97 ? -18.600 -5.379 12.760 1.00 92.25 97 ALA A CA 1
ATOM 707 C C . ALA A 1 97 ? -18.546 -6.302 11.526 1.00 92.25 97 ALA A C 1
ATOM 709 O O . ALA A 1 97 ? -17.550 -6.305 10.798 1.00 92.25 97 ALA A O 1
ATOM 710 N N . PHE A 1 98 ? -19.612 -7.067 11.270 1.00 91.31 98 PHE A N 1
ATOM 711 C CA . PHE A 1 98 ? -19.657 -8.043 10.178 1.00 91.31 98 PHE A CA 1
ATOM 712 C C . PHE A 1 98 ? -20.379 -7.563 8.915 1.00 91.31 98 PHE A C 1
ATOM 714 O O . PHE A 1 98 ? -20.060 -8.066 7.842 1.00 91.31 98 PHE A O 1
ATOM 721 N N . GLU A 1 99 ? -21.279 -6.581 8.996 1.00 90.81 99 GLU A N 1
ATOM 722 C CA . GLU A 1 99 ? -22.021 -6.045 7.839 1.00 90.81 99 GLU A CA 1
ATOM 723 C C . GLU A 1 99 ? -21.545 -4.645 7.421 1.00 90.81 99 GLU A C 1
ATOM 725 O O . GLU A 1 99 ? -21.725 -4.257 6.269 1.00 90.81 99 GLU A O 1
ATOM 730 N N . GLY A 1 100 ? -20.906 -3.898 8.326 1.00 89.25 100 GLY A N 1
ATOM 731 C CA . GLY A 1 100 ? -20.425 -2.543 8.073 1.00 89.25 100 GLY A CA 1
ATOM 732 C C . GLY A 1 100 ? -19.268 -2.470 7.075 1.00 89.25 100 GLY A C 1
ATOM 733 O O . GLY A 1 100 ? -18.570 -3.453 6.796 1.00 89.25 100 GLY A O 1
ATOM 734 N N . GLU A 1 101 ? -19.056 -1.271 6.537 1.00 90.88 101 GLU A N 1
ATOM 735 C CA . GLU A 1 101 ? -17.936 -0.964 5.646 1.00 90.88 101 GLU A CA 1
ATOM 736 C C . GLU A 1 101 ? -16.608 -0.917 6.416 1.00 90.88 101 GLU A C 1
ATOM 738 O O . GLU A 1 101 ? -16.504 -0.304 7.483 1.00 90.88 101 GLU A O 1
ATOM 743 N N . ILE A 1 102 ? -15.578 -1.566 5.866 1.00 91.88 102 ILE A N 1
ATOM 744 C CA . ILE A 1 102 ? -14.230 -1.602 6.448 1.00 91.88 102 ILE A CA 1
ATOM 745 C C . ILE A 1 102 ? -13.571 -0.229 6.280 1.00 91.88 102 ILE A C 1
ATOM 747 O O . ILE A 1 102 ? -13.650 0.375 5.214 1.00 91.88 102 ILE A O 1
ATOM 751 N N . GLY A 1 103 ? -12.884 0.251 7.319 1.00 90.75 103 GLY A N 1
ATOM 752 C CA . GLY A 1 103 ? -12.196 1.545 7.300 1.00 90.75 103 GLY A CA 1
ATOM 753 C C . GLY A 1 103 ? -13.103 2.759 7.522 1.00 90.75 103 GLY A C 1
ATOM 754 O O . GLY A 1 103 ? -12.618 3.885 7.461 1.00 90.75 103 GLY A O 1
ATOM 755 N N . VAL A 1 104 ? -14.386 2.542 7.818 1.00 92.06 104 VAL A N 1
ATOM 756 C CA . VAL A 1 104 ? -15.347 3.587 8.191 1.00 92.06 104 VAL A CA 1
ATOM 757 C C . VAL A 1 104 ? -15.667 3.473 9.683 1.00 92.06 104 VAL A C 1
ATOM 759 O O . VAL A 1 104 ? -15.662 2.376 10.248 1.00 92.06 104 VAL A O 1
ATOM 762 N N . VAL A 1 105 ? -15.910 4.615 10.333 1.00 94.12 105 VAL A N 1
ATOM 763 C CA . VAL A 1 105 ? -16.355 4.667 11.731 1.00 94.12 105 VAL A CA 1
ATOM 764 C C . VAL A 1 105 ? -17.874 4.576 11.773 1.00 94.12 105 VAL A C 1
ATOM 766 O O . VAL A 1 105 ? -18.570 5.423 11.222 1.00 94.12 105 VAL A O 1
ATOM 769 N N . HIS A 1 106 ? -18.384 3.564 12.465 1.00 94.69 106 HIS A N 1
ATOM 770 C CA . HIS A 1 106 ? -19.813 3.313 12.618 1.00 94.69 106 HIS A CA 1
ATOM 771 C C . HIS A 1 106 ? -20.261 3.637 14.041 1.00 94.69 106 HIS A C 1
ATOM 773 O O . HIS A 1 106 ? -19.643 3.182 15.004 1.00 94.69 106 HIS A O 1
ATOM 779 N N . LYS A 1 107 ? -21.352 4.393 14.186 1.00 95.06 107 LYS A N 1
ATOM 780 C CA . LYS A 1 107 ? -21.967 4.701 15.486 1.00 95.06 107 LYS A CA 1
ATOM 781 C C . LYS A 1 107 ? -23.012 3.639 15.838 1.00 95.06 107 LYS A C 1
ATOM 783 O O . LYS A 1 107 ? -23.916 3.374 15.050 1.00 95.06 107 LYS A O 1
ATOM 788 N N . VAL A 1 108 ? -22.912 3.053 17.031 1.00 95.31 108 VAL A N 1
ATOM 789 C CA . VAL A 1 108 ? -23.787 1.973 17.515 1.00 95.31 108 VAL A CA 1
ATOM 790 C C . VAL A 1 108 ? -24.227 2.253 18.943 1.00 95.31 108 VAL A C 1
ATOM 792 O O . VAL A 1 108 ? -23.406 2.560 19.802 1.00 95.31 108 VAL A O 1
ATOM 795 N N . LYS A 1 109 ? -25.521 2.102 19.224 1.00 95.00 109 LYS A N 1
ATOM 796 C CA . LYS A 1 109 ? -26.058 2.174 20.585 1.00 95.00 109 LYS A CA 1
ATOM 797 C C . LYS A 1 109 ? -26.195 0.768 21.159 1.00 95.00 109 LYS A C 1
ATOM 799 O O . LYS A 1 109 ? -26.786 -0.092 20.514 1.00 95.00 109 LYS A O 1
ATOM 804 N N . THR A 1 110 ? -25.686 0.545 22.366 1.00 95.06 110 THR A N 1
ATOM 805 C CA . THR A 1 110 ? -25.857 -0.718 23.101 1.00 95.06 110 THR A CA 1
ATOM 806 C C . THR A 1 110 ? -26.334 -0.433 24.527 1.00 95.06 110 THR A C 1
ATOM 808 O O . THR A 1 110 ? -26.470 0.721 24.938 1.00 95.06 110 THR A O 1
ATOM 811 N N . GLN A 1 111 ? -26.554 -1.484 25.318 1.00 92.94 111 GLN A N 1
ATOM 812 C CA . GLN A 1 111 ? -26.852 -1.358 26.749 1.00 92.94 111 GLN A CA 1
ATOM 813 C C . GLN A 1 111 ? -25.740 -0.675 27.571 1.00 92.94 111 GLN A C 1
ATOM 815 O O . GLN A 1 111 ? -26.004 -0.222 28.680 1.00 92.94 111 GLN A O 1
ATOM 820 N N . PHE A 1 112 ? -24.506 -0.614 27.057 1.00 92.38 112 PHE A N 1
ATOM 821 C CA . PHE A 1 112 ? -23.363 -0.013 27.751 1.00 92.38 112 PHE A CA 1
ATOM 822 C C . PHE A 1 112 ? -23.174 1.476 27.441 1.00 92.38 112 PHE A C 1
ATOM 824 O O . PHE A 1 112 ? -22.349 2.117 28.085 1.00 92.38 112 PHE A O 1
ATOM 831 N N . GLY A 1 113 ? -23.916 2.016 26.470 1.00 94.19 113 GLY A N 1
ATOM 832 C CA . GLY A 1 113 ? -23.780 3.391 25.998 1.00 94.19 113 GLY A CA 1
ATOM 833 C C . GLY A 1 113 ? -23.637 3.464 24.481 1.00 94.19 113 GLY A C 1
ATOM 834 O O . GLY A 1 113 ? -24.174 2.636 23.737 1.00 94.19 113 GLY A O 1
ATOM 835 N N . TRP A 1 114 ? -22.909 4.475 24.023 1.00 96.88 114 TRP A N 1
ATOM 836 C CA . TRP A 1 114 ? -22.640 4.726 22.615 1.00 96.88 114 TRP A CA 1
ATOM 837 C C . TRP A 1 114 ? -21.244 4.258 22.235 1.00 96.88 114 TRP A C 1
ATOM 839 O O . TRP A 1 114 ? -20.256 4.552 22.906 1.00 96.88 114 TRP A O 1
ATOM 849 N N . HIS A 1 115 ? -21.177 3.524 21.132 1.00 96.19 115 HIS A N 1
ATOM 850 C CA . HIS A 1 115 ? -19.959 2.952 20.596 1.00 96.19 115 HIS A CA 1
ATOM 851 C C . HIS A 1 115 ? -19.656 3.563 19.237 1.00 96.19 115 HIS A C 1
ATOM 853 O O . HIS A 1 115 ? -20.488 3.517 18.335 1.00 96.19 115 HIS A O 1
ATOM 859 N N . LEU A 1 116 ? -18.441 4.068 19.070 1.00 96.31 116 LEU A N 1
ATOM 860 C CA . LEU A 1 116 ? -17.857 4.300 17.754 1.00 96.31 116 LEU A CA 1
ATOM 861 C C . LEU A 1 116 ? -17.006 3.085 17.412 1.00 96.31 116 LEU A C 1
ATOM 863 O O . LEU A 1 116 ? -16.153 2.705 18.210 1.00 96.31 116 LEU A O 1
ATOM 867 N N . VAL A 1 117 ? -17.249 2.461 16.265 1.00 96.38 117 VAL A N 1
ATOM 868 C CA . VAL A 1 117 ? -16.626 1.198 15.856 1.00 96.38 117 VAL A CA 1
ATOM 869 C C . VAL A 1 117 ? -15.863 1.412 14.560 1.00 96.38 117 VAL A C 1
ATOM 871 O O . VAL A 1 117 ? -16.452 1.808 13.560 1.00 96.38 117 VAL A O 1
ATOM 874 N N . LEU A 1 118 ? -14.563 1.130 14.567 1.00 95.31 118 LEU A N 1
ATOM 875 C CA . LEU A 1 118 ? -13.710 1.162 13.384 1.00 95.31 118 LEU A CA 1
ATOM 876 C C . LEU A 1 118 ? -13.290 -0.262 13.029 1.00 95.31 118 LEU A C 1
ATOM 878 O O . LEU A 1 118 ? -12.577 -0.919 13.789 1.00 95.31 118 LEU A O 1
ATOM 882 N N . ILE A 1 119 ? -13.723 -0.735 11.865 1.00 94.75 119 ILE A N 1
ATOM 883 C CA . ILE A 1 119 ? -13.419 -2.085 11.387 1.00 94.75 119 ILE A CA 1
ATOM 884 C C . ILE A 1 119 ? -12.103 -2.034 10.612 1.00 94.75 119 ILE A C 1
ATOM 886 O O . ILE A 1 119 ? -12.017 -1.386 9.569 1.00 94.75 119 ILE A O 1
ATOM 890 N N . SER A 1 120 ? -11.079 -2.723 11.114 1.00 92.12 120 SER A N 1
ATOM 891 C CA . SER A 1 120 ? -9.747 -2.769 10.496 1.00 92.12 120 SER A CA 1
ATOM 892 C C . SER A 1 120 ? -9.646 -3.859 9.434 1.00 92.12 120 SER A C 1
ATOM 894 O O . SER A 1 120 ? -9.000 -3.672 8.405 1.00 92.12 120 SER A O 1
ATOM 896 N N . ARG A 1 121 ? -10.244 -5.026 9.693 1.00 89.94 121 ARG A N 1
ATOM 897 C CA . ARG A 1 121 ? -10.211 -6.182 8.788 1.00 89.94 121 ARG A CA 1
ATOM 898 C C . ARG A 1 121 ? -11.420 -7.078 9.029 1.00 89.94 121 ARG A C 1
ATOM 900 O O . ARG A 1 121 ? -11.817 -7.267 10.174 1.00 89.94 121 ARG A O 1
ATOM 907 N N . ARG A 1 122 ? -11.931 -7.692 7.963 1.00 89.06 122 ARG A N 1
ATOM 908 C CA . ARG A 1 122 ? -12.885 -8.802 8.022 1.00 89.06 122 ARG A CA 1
ATOM 909 C C . ARG A 1 122 ? -12.339 -9.970 7.206 1.00 89.06 122 ARG A C 1
ATOM 911 O O . ARG A 1 122 ? -11.837 -9.762 6.109 1.00 89.06 122 ARG A O 1
ATOM 918 N N . LEU A 1 123 ? -12.398 -11.164 7.776 1.00 84.31 123 LEU A N 1
ATOM 919 C CA . LEU A 1 123 ? -12.174 -12.436 7.107 1.00 84.31 123 LEU A CA 1
ATOM 920 C C . LEU A 1 123 ? -13.555 -13.065 6.961 1.00 84.31 123 LEU A C 1
ATOM 922 O O . LEU A 1 123 ? -14.168 -13.440 7.952 1.00 84.31 123 LEU A O 1
ATOM 926 N N . ASP A 1 124 ? -14.078 -13.112 5.747 1.00 73.44 124 ASP A N 1
ATOM 927 C CA . ASP A 1 124 ? -15.416 -13.632 5.439 1.00 73.44 124 ASP A CA 1
ATOM 928 C C . ASP A 1 124 ? -15.376 -15.062 4.881 1.00 73.44 124 ASP A C 1
ATOM 930 O O . ASP A 1 124 ? -16.395 -15.603 4.458 1.00 73.44 124 ASP A O 1
ATOM 934 N N . GLY A 1 125 ? -14.193 -15.682 4.884 1.00 64.50 125 GLY A N 1
ATOM 935 C CA . GLY A 1 125 ? -13.977 -17.016 4.337 1.00 64.50 125 GLY A CA 1
ATOM 936 C C . GLY A 1 125 ? -14.141 -17.117 2.824 1.00 64.50 125 GLY A C 1
ATOM 937 O O . GLY A 1 125 ? -14.117 -18.228 2.301 1.00 64.50 125 GLY A O 1
ATOM 938 N N . THR A 1 126 ? -14.287 -15.985 2.126 1.00 56.75 126 THR A N 1
ATOM 939 C CA . THR A 1 126 ? -14.356 -15.938 0.659 1.00 56.75 126 THR A CA 1
ATOM 940 C C . THR A 1 126 ? -12.979 -15.869 0.005 1.00 56.75 126 THR A C 1
ATOM 942 O O . THR A 1 126 ? -12.852 -16.148 -1.187 1.00 56.75 126 THR A O 1
ATOM 945 N N . GLU A 1 127 ? -11.932 -15.544 0.771 1.00 57.31 127 GLU A N 1
ATOM 946 C CA . GLU A 1 127 ? -10.562 -15.678 0.293 1.00 57.31 127 GLU A CA 1
ATOM 947 C C . GLU A 1 127 ? -10.250 -17.166 0.112 1.00 57.31 127 GLU A C 1
ATOM 949 O O . GLU A 1 127 ? -10.268 -17.932 1.081 1.00 57.31 127 GLU A O 1
ATOM 954 N N . GLU A 1 128 ? -9.980 -17.580 -1.135 1.00 55.12 128 GLU A N 1
ATOM 955 C CA . GLU A 1 128 ? -9.491 -18.932 -1.397 1.00 55.12 128 GLU A CA 1
ATOM 956 C C . GLU A 1 128 ? -8.303 -19.201 -0.470 1.00 55.12 128 GLU A C 1
ATOM 958 O O . GLU A 1 128 ? -7.419 -18.342 -0.355 1.00 55.12 128 GLU A O 1
ATOM 963 N N . PRO A 1 129 ? -8.261 -20.367 0.201 1.00 56.28 129 PRO A N 1
ATOM 964 C CA . PRO A 1 129 ? -7.145 -20.707 1.060 1.00 56.28 129 PRO A CA 1
ATOM 965 C C . PRO A 1 129 ? -5.876 -20.575 0.224 1.00 56.28 129 PRO A C 1
ATOM 967 O O . PRO A 1 129 ? -5.689 -21.320 -0.738 1.00 56.28 129 PRO A O 1
ATOM 970 N N . ASP A 1 130 ? -5.039 -19.583 0.553 1.00 65.19 130 ASP A N 1
ATOM 971 C CA . ASP A 1 130 ? -3.786 -19.344 -0.153 1.00 65.19 130 ASP A CA 1
ATOM 972 C C . ASP A 1 130 ? -3.011 -20.660 -0.101 1.00 65.19 130 ASP A C 1
ATOM 974 O O . ASP A 1 130 ? -2.483 -21.051 0.940 1.00 65.19 130 ASP A O 1
ATOM 978 N N . LYS A 1 131 ? -2.992 -21.372 -1.234 1.00 67.19 131 LYS A N 1
ATOM 979 C CA . LYS A 1 131 ? -2.379 -22.697 -1.401 1.00 67.19 131 LYS A CA 1
ATOM 980 C C . LYS A 1 131 ? -0.923 -22.706 -0.941 1.00 67.19 131 LYS A C 1
ATOM 982 O O . LYS A 1 131 ? -0.356 -23.751 -0.635 1.00 67.19 131 LYS A O 1
ATOM 987 N N . TYR A 1 132 ? -0.312 -21.525 -0.897 1.00 70.38 132 TYR A N 1
ATOM 988 C CA . TYR A 1 132 ? 1.060 -21.306 -0.498 1.00 70.38 132 TYR A CA 1
ATOM 989 C C . TYR A 1 132 ? 1.188 -20.673 0.890 1.00 70.38 132 TYR A C 1
ATOM 991 O O . TYR A 1 132 ? 2.311 -20.371 1.271 1.00 70.38 132 TYR A O 1
ATOM 999 N N . ARG A 1 133 ? 0.117 -20.476 1.670 1.00 70.25 133 ARG A N 1
ATOM 1000 C CA . ARG A 1 133 ? 0.164 -19.881 3.019 1.00 70.25 133 ARG A CA 1
ATOM 1001 C C . ARG A 1 133 ? 1.124 -20.637 3.924 1.00 70.25 133 ARG A C 1
ATOM 1003 O O . ARG A 1 133 ? 2.037 -20.040 4.491 1.00 70.25 133 ARG A O 1
ATOM 1010 N N . ASP A 1 134 ? 0.956 -21.952 4.005 1.00 73.69 134 ASP A N 1
ATOM 1011 C CA . ASP A 1 134 ? 1.761 -22.792 4.890 1.00 73.69 134 ASP A CA 1
ATOM 1012 C C . ASP A 1 134 ? 3.201 -22.910 4.366 1.00 73.69 134 ASP A C 1
ATOM 1014 O O . ASP A 1 134 ? 4.153 -22.842 5.144 1.00 73.69 134 ASP A O 1
ATOM 1018 N N . LEU A 1 135 ? 3.383 -22.946 3.037 1.00 75.31 135 LEU A N 1
ATOM 1019 C CA . LEU A 1 135 ? 4.701 -22.884 2.395 1.00 75.31 135 LEU A CA 1
ATOM 1020 C C . LEU A 1 135 ? 5.412 -21.548 2.673 1.00 75.31 135 LEU A C 1
ATOM 1022 O O . LEU A 1 135 ? 6.593 -21.542 3.009 1.00 75.31 135 LEU A O 1
ATOM 1026 N N . LYS A 1 136 ? 4.705 -20.416 2.573 1.00 75.56 136 LYS A N 1
ATOM 1027 C CA . LYS A 1 136 ? 5.206 -19.066 2.870 1.00 75.56 136 LYS A CA 1
ATOM 1028 C C . LYS A 1 136 ? 5.549 -18.931 4.348 1.00 75.56 136 LYS A C 1
ATOM 1030 O O . LYS A 1 136 ? 6.579 -18.356 4.676 1.00 75.56 136 LYS A O 1
ATOM 1035 N N . GLN A 1 137 ? 4.729 -19.478 5.243 1.00 76.19 137 GLN A N 1
ATOM 1036 C CA . GLN A 1 137 ? 4.965 -19.416 6.683 1.00 76.19 137 GLN A CA 1
ATOM 1037 C C . GLN A 1 137 ? 6.145 -20.303 7.103 1.00 76.19 137 GLN A C 1
ATOM 1039 O O . GLN A 1 137 ? 6.963 -19.885 7.925 1.00 76.19 137 GLN A O 1
ATOM 1044 N N . ALA A 1 138 ? 6.283 -21.490 6.507 1.00 75.81 138 ALA A N 1
ATOM 1045 C CA . ALA A 1 138 ? 7.465 -22.333 6.661 1.00 75.81 138 ALA A CA 1
ATOM 1046 C C . ALA A 1 138 ? 8.718 -21.634 6.109 1.00 75.81 138 ALA A C 1
ATOM 1048 O O . ALA A 1 138 ? 9.724 -21.544 6.812 1.00 75.81 138 ALA A O 1
ATOM 1049 N N . LEU A 1 139 ? 8.643 -21.052 4.907 1.00 77.62 139 LEU A N 1
ATOM 1050 C CA . LEU A 1 139 ? 9.731 -20.279 4.306 1.00 77.62 139 LEU A CA 1
ATOM 1051 C C . LEU A 1 139 ? 10.153 -19.111 5.207 1.00 77.62 139 LEU A C 1
ATOM 1053 O O . LEU A 1 139 ? 11.339 -18.961 5.482 1.00 77.62 139 LEU A O 1
ATOM 1057 N N . LEU A 1 140 ? 9.202 -18.331 5.726 1.00 81.69 140 LEU A N 1
ATOM 1058 C CA . LEU A 1 140 ? 9.464 -17.180 6.593 1.00 81.69 140 LEU A CA 1
ATOM 1059 C C . LEU A 1 140 ? 10.124 -17.589 7.920 1.00 81.69 140 LEU A C 1
ATOM 1061 O O . LEU A 1 140 ? 11.010 -16.891 8.407 1.00 81.69 140 LEU A O 1
ATOM 1065 N N . LYS A 1 141 ? 9.742 -18.740 8.487 1.00 79.81 141 LYS A N 1
ATOM 1066 C CA . LYS A 1 141 ? 10.388 -19.306 9.685 1.00 79.81 141 LYS A CA 1
ATOM 1067 C C . LYS A 1 141 ? 11.802 -19.818 9.408 1.00 79.81 141 LYS A C 1
ATOM 1069 O O . LYS A 1 141 ? 12.647 -19.757 10.296 1.00 79.81 141 LYS A O 1
ATOM 1074 N N . ILE A 1 142 ? 12.066 -20.316 8.200 1.00 78.38 142 ILE A N 1
ATOM 1075 C CA . ILE A 1 142 ? 13.375 -20.856 7.803 1.00 78.38 142 ILE A CA 1
ATOM 1076 C C . ILE A 1 142 ? 14.324 -19.740 7.330 1.00 78.38 142 ILE A C 1
ATOM 1078 O O . ILE A 1 142 ? 15.532 -19.848 7.528 1.00 78.38 142 ILE A O 1
ATOM 1082 N N . MET A 1 143 ? 13.809 -18.639 6.772 1.00 75.56 143 MET A N 1
ATOM 1083 C CA . MET A 1 143 ? 14.579 -17.468 6.323 1.00 75.56 143 MET A CA 1
ATOM 1084 C C . MET A 1 143 ? 15.655 -16.964 7.308 1.00 75.56 143 MET A C 1
ATOM 1086 O O . MET A 1 143 ? 16.783 -16.758 6.855 1.00 75.56 143 MET A O 1
ATOM 1090 N N . PRO A 1 144 ? 15.396 -16.793 8.623 1.00 79.62 144 PRO A N 1
ATOM 1091 C CA . PRO A 1 144 ? 16.425 -16.350 9.569 1.00 79.62 144 PRO A CA 1
ATOM 1092 C C . PRO A 1 144 ? 17.568 -17.358 9.758 1.00 79.62 144 PRO A C 1
ATOM 1094 O O . PRO A 1 144 ? 18.663 -16.964 10.146 1.00 79.62 144 PRO A O 1
ATOM 1097 N N . PHE A 1 145 ? 17.351 -18.637 9.445 1.00 78.94 145 PHE A N 1
ATOM 1098 C CA . PHE A 1 145 ? 18.387 -19.673 9.458 1.00 78.94 145 PHE A CA 1
ATOM 1099 C C . PHE A 1 145 ? 19.066 -19.819 8.091 1.00 78.94 145 PHE A C 1
ATOM 1101 O O . PHE A 1 145 ? 20.257 -20.113 8.013 1.00 78.94 145 PHE A O 1
ATOM 1108 N N . LEU A 1 146 ? 18.336 -19.553 7.004 1.00 71.94 146 LEU A N 1
ATOM 1109 C CA . LEU A 1 146 ? 18.866 -19.577 5.644 1.00 71.94 146 LEU A CA 1
ATOM 1110 C C . LEU A 1 146 ? 19.826 -18.411 5.384 1.00 71.94 146 LEU A C 1
ATOM 1112 O O . LEU A 1 146 ? 20.822 -18.600 4.700 1.00 71.94 146 LEU A O 1
ATOM 1116 N N . GLY A 1 147 ? 19.571 -17.231 5.958 1.00 70.50 147 GLY A N 1
ATOM 1117 C CA . GLY A 1 147 ? 20.442 -16.054 5.857 1.00 70.50 147 GLY A CA 1
ATOM 1118 C C . GLY A 1 147 ? 21.905 -16.323 6.245 1.00 70.50 147 GLY A C 1
ATOM 1119 O O . GLY A 1 147 ? 22.787 -16.137 5.406 1.00 70.50 147 GLY A O 1
ATOM 1120 N N . PRO A 1 148 ? 22.198 -16.810 7.465 1.00 76.94 148 PRO A N 1
ATOM 1121 C CA . PRO A 1 148 ? 23.559 -17.149 7.867 1.00 76.94 148 PRO A CA 1
ATOM 1122 C C . PRO A 1 148 ? 24.133 -18.335 7.079 1.00 76.94 148 PRO A C 1
ATOM 1124 O O . PRO A 1 148 ? 25.322 -18.325 6.788 1.00 76.94 148 PRO A O 1
ATOM 1127 N N . ILE A 1 149 ? 23.321 -19.312 6.654 1.00 71.44 149 ILE A N 1
ATOM 1128 C CA . ILE A 1 149 ? 23.788 -20.415 5.792 1.00 71.44 149 ILE A CA 1
ATOM 1129 C C . ILE A 1 149 ? 24.197 -19.897 4.406 1.00 71.44 149 ILE A C 1
ATOM 1131 O O . ILE A 1 149 ? 25.263 -20.260 3.922 1.00 71.44 149 ILE A O 1
ATOM 1135 N N . ILE A 1 150 ? 23.400 -19.023 3.787 1.00 66.50 150 ILE A N 1
ATOM 1136 C CA . ILE A 1 150 ? 23.708 -18.354 2.516 1.00 66.50 150 ILE A CA 1
ATOM 1137 C C . ILE A 1 150 ? 24.954 -17.483 2.674 1.00 66.50 150 ILE A C 1
ATOM 1139 O O . ILE A 1 150 ? 25.822 -17.517 1.809 1.00 66.50 150 ILE A O 1
ATOM 1143 N N . LEU A 1 151 ? 25.090 -16.758 3.786 1.00 61.78 151 LEU A N 1
ATOM 1144 C CA . LEU A 1 151 ? 26.272 -15.948 4.077 1.00 61.78 151 LEU A CA 1
ATOM 1145 C C . LEU A 1 151 ? 27.530 -16.815 4.225 1.00 61.78 151 LEU A C 1
ATOM 1147 O O . LEU A 1 151 ? 28.560 -16.502 3.636 1.00 61.78 151 LEU A O 1
ATOM 1151 N N . ILE A 1 152 ? 27.439 -17.937 4.942 1.00 68.88 152 ILE A N 1
ATOM 1152 C CA . ILE A 1 152 ? 28.520 -18.922 5.068 1.00 68.88 152 ILE A CA 1
ATOM 1153 C C . ILE A 1 152 ? 28.832 -19.549 3.706 1.00 68.88 152 ILE A C 1
ATOM 1155 O O . ILE A 1 152 ? 29.999 -19.751 3.394 1.00 68.88 152 ILE A O 1
ATOM 1159 N N . PHE A 1 153 ? 27.832 -19.799 2.859 1.00 62.50 153 PHE A N 1
ATOM 1160 C CA . PHE A 1 153 ? 28.030 -20.310 1.502 1.00 62.50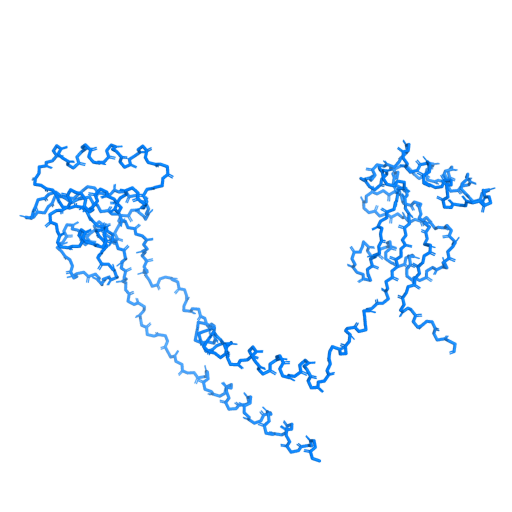 153 PHE A CA 1
ATOM 1161 C C . PHE A 1 153 ? 28.716 -19.277 0.594 1.00 62.50 153 PHE A C 1
ATOM 1163 O O . PHE A 1 153 ? 29.640 -19.627 -0.133 1.00 62.50 153 PHE A O 1
ATOM 1170 N N . ILE A 1 154 ? 28.331 -17.999 0.677 1.00 63.78 154 ILE A N 1
ATOM 1171 C CA . ILE A 1 154 ? 28.983 -16.878 -0.018 1.00 63.78 154 ILE A CA 1
ATOM 1172 C C . ILE A 1 154 ? 30.421 -16.696 0.480 1.00 63.78 154 ILE A C 1
ATOM 1174 O O . ILE A 1 154 ? 31.310 -16.438 -0.323 1.00 63.78 154 ILE A O 1
ATOM 1178 N N . MET A 1 155 ? 30.679 -16.857 1.778 1.00 66.81 155 MET A N 1
ATOM 1179 C CA . MET A 1 155 ? 32.028 -16.743 2.341 1.00 66.81 155 MET A CA 1
ATOM 1180 C C . MET A 1 155 ? 32.904 -17.961 2.012 1.00 66.81 155 MET A C 1
ATOM 1182 O O . MET A 1 155 ? 34.082 -17.798 1.712 1.00 66.81 155 MET A O 1
ATOM 1186 N N . ALA A 1 156 ? 32.340 -19.171 2.011 1.00 66.50 156 ALA A N 1
ATOM 1187 C CA . ALA A 1 156 ? 33.063 -20.415 1.737 1.00 66.50 156 ALA A CA 1
ATOM 1188 C C . ALA A 1 156 ? 33.307 -20.661 0.240 1.00 66.50 156 ALA A C 1
ATOM 1190 O O . ALA A 1 156 ? 34.314 -21.265 -0.123 1.00 66.50 156 ALA A O 1
ATOM 1191 N N . TYR A 1 157 ? 32.409 -20.200 -0.636 1.00 60.47 157 TYR A N 1
ATOM 1192 C CA . TYR A 1 157 ? 32.525 -20.370 -2.091 1.00 60.47 157 TYR A CA 1
ATOM 1193 C C . TYR A 1 157 ? 32.818 -19.073 -2.847 1.00 60.47 157 TYR A C 1
ATOM 1195 O O . TYR A 1 157 ? 32.946 -19.100 -4.075 1.00 60.47 157 TYR A O 1
ATOM 1203 N N . GLY A 1 158 ? 32.970 -17.961 -2.122 1.00 46.84 158 GLY A N 1
ATOM 1204 C CA . GLY A 1 158 ? 33.106 -16.626 -2.682 1.00 46.84 158 GLY A CA 1
ATOM 1205 C C . GLY A 1 158 ? 31.852 -16.199 -3.443 1.00 46.84 158 GLY A C 1
ATOM 1206 O O . GLY A 1 158 ? 31.077 -17.011 -3.958 1.00 46.84 158 GLY A O 1
ATOM 1207 N N . ALA A 1 159 ? 31.699 -14.895 -3.649 1.00 54.41 159 ALA A N 1
ATOM 1208 C CA . ALA A 1 159 ? 31.073 -14.447 -4.878 1.00 54.41 159 ALA A CA 1
ATOM 1209 C C . ALA A 1 159 ? 31.954 -14.959 -6.032 1.00 54.41 159 ALA A C 1
ATOM 1211 O O . ALA A 1 159 ? 32.836 -14.254 -6.522 1.00 54.41 159 ALA A O 1
ATOM 1212 N N . ARG A 1 160 ? 31.721 -16.193 -6.507 1.00 47.88 160 ARG A N 1
ATOM 1213 C CA . ARG A 1 160 ? 31.857 -16.432 -7.941 1.00 47.88 160 ARG A CA 1
ATOM 1214 C C . ARG A 1 160 ? 30.909 -15.418 -8.533 1.00 47.88 160 ARG A C 1
ATOM 1216 O O . ARG A 1 160 ? 29.700 -15.638 -8.512 1.00 47.88 160 ARG A O 1
ATOM 1223 N N . GLY A 1 161 ? 31.466 -14.272 -8.931 1.00 44.22 161 GLY A N 1
ATOM 1224 C CA . GLY A 1 161 ? 30.727 -13.250 -9.632 1.00 44.22 161 GLY A CA 1
ATOM 1225 C C . GLY A 1 161 ? 29.846 -13.982 -10.619 1.00 44.22 161 GLY A C 1
ATOM 1226 O O . GLY A 1 161 ? 30.326 -14.891 -11.312 1.00 44.22 161 GLY A O 1
ATOM 1227 N N . SER A 1 162 ? 28.554 -13.645 -10.621 1.00 43.59 162 SER A N 1
ATOM 1228 C CA . SER A 1 162 ? 27.761 -13.832 -11.825 1.00 43.59 162 SER A CA 1
ATOM 1229 C C . SER A 1 162 ? 28.713 -13.471 -12.953 1.00 43.59 162 SER A C 1
ATOM 1231 O O . SER A 1 162 ? 29.231 -12.348 -12.979 1.00 43.59 162 SER A O 1
ATOM 1233 N N . LYS A 1 163 ? 29.097 -14.454 -13.773 1.00 51.31 163 LYS A N 1
ATOM 1234 C CA . LYS A 1 163 ? 29.755 -14.141 -15.028 1.00 51.31 163 LYS A CA 1
ATOM 1235 C C . LYS A 1 163 ? 28.663 -13.406 -15.770 1.00 51.31 163 LYS A C 1
ATOM 1237 O O . LYS A 1 163 ? 27.822 -14.051 -16.389 1.00 51.31 163 LYS A O 1
ATOM 1242 N N . GLY A 1 164 ? 28.598 -12.093 -15.540 1.00 56.34 164 GLY A N 1
ATOM 1243 C CA . GLY A 1 164 ? 27.614 -11.225 -16.136 1.00 56.34 164 GLY A CA 1
ATOM 1244 C C . GLY A 1 164 ? 27.666 -11.556 -17.606 1.00 56.34 164 GLY A C 1
ATOM 1245 O O . GLY A 1 164 ? 28.759 -11.619 -18.179 1.00 56.34 164 GLY A O 1
ATOM 1246 N N . GLY A 1 165 ? 26.505 -11.889 -18.168 1.00 68.25 165 GLY A N 1
ATOM 1247 C CA . GLY A 1 165 ? 26.392 -12.106 -19.600 1.00 68.25 165 GLY A CA 1
ATOM 1248 C C . GLY A 1 165 ? 27.015 -10.929 -20.356 1.00 68.25 165 GLY A C 1
ATOM 1249 O O . GLY A 1 165 ? 27.256 -9.875 -19.756 1.00 68.25 165 GLY A O 1
ATOM 1250 N N . PRO A 1 166 ? 27.305 -11.095 -21.653 1.00 80.38 166 PRO A N 1
ATOM 1251 C CA . PRO A 1 166 ? 27.947 -10.050 -22.436 1.00 80.38 166 PRO A CA 1
ATOM 1252 C C . PRO A 1 166 ? 27.225 -8.716 -22.212 1.00 80.38 166 PRO A C 1
ATOM 1254 O O . PRO A 1 166 ? 25.998 -8.641 -22.308 1.00 80.38 166 PRO A O 1
ATOM 1257 N N . ARG A 1 167 ? 27.992 -7.685 -21.855 1.00 87.44 167 ARG A N 1
ATOM 1258 C CA . ARG A 1 167 ? 27.509 -6.314 -21.676 1.00 87.44 167 ARG A CA 1
ATOM 1259 C C . ARG A 1 167 ? 28.103 -5.435 -22.763 1.00 87.44 167 ARG A C 1
ATOM 1261 O O . ARG A 1 167 ? 29.263 -5.620 -23.117 1.00 87.44 167 ARG A O 1
ATOM 1268 N N . ALA A 1 168 ? 27.348 -4.473 -23.265 1.00 89.56 168 ALA A N 1
ATOM 1269 C CA . ALA A 1 168 ? 27.805 -3.543 -24.284 1.00 89.56 168 ALA A CA 1
ATOM 1270 C C . ALA A 1 168 ? 27.488 -2.099 -23.895 1.00 89.56 168 ALA A C 1
ATOM 1272 O O . ALA A 1 168 ? 26.505 -1.827 -23.204 1.00 89.56 168 ALA A O 1
ATOM 1273 N N . ARG A 1 169 ? 28.336 -1.178 -24.353 1.00 90.88 169 ARG A N 1
ATOM 1274 C CA . ARG A 1 169 ? 28.083 0.261 -24.347 1.00 90.88 169 ARG A CA 1
ATOM 1275 C C . ARG A 1 169 ? 27.846 0.716 -25.770 1.00 90.88 169 ARG A C 1
ATOM 1277 O O . ARG A 1 169 ? 28.708 0.533 -26.632 1.00 90.88 169 ARG A O 1
ATOM 1284 N N . ALA A 1 170 ? 26.705 1.353 -25.990 1.00 91.31 170 ALA A N 1
ATOM 1285 C CA . ALA A 1 170 ? 26.351 1.913 -27.280 1.00 91.31 170 ALA A CA 1
ATOM 1286 C C . ALA A 1 170 ? 25.857 3.352 -27.140 1.00 91.31 170 ALA A C 1
ATOM 1288 O O . ALA A 1 170 ? 25.252 3.733 -26.137 1.00 91.31 170 ALA A O 1
ATOM 1289 N N . PHE A 1 171 ? 26.107 4.128 -28.184 1.00 92.94 171 PHE A N 1
ATOM 1290 C CA . PHE A 1 171 ? 25.557 5.460 -28.375 1.00 92.94 171 PHE A CA 1
ATOM 1291 C C . PHE A 1 171 ? 24.524 5.395 -29.488 1.00 92.94 171 PHE A C 1
ATOM 1293 O O . PHE A 1 171 ? 24.694 4.610 -30.422 1.00 92.94 171 PHE A O 1
ATOM 1300 N N . HIS A 1 172 ? 23.466 6.201 -29.413 1.00 92.56 172 HIS A N 1
ATOM 1301 C CA . HIS A 1 172 ? 22.473 6.242 -30.481 1.00 92.56 172 HIS A CA 1
ATOM 1302 C C . HIS A 1 172 ? 21.858 7.624 -30.729 1.00 92.56 172 HIS A C 1
ATOM 1304 O O . HIS A 1 172 ? 21.828 8.495 -29.858 1.00 92.56 172 HIS A O 1
ATOM 1310 N N . ILE A 1 173 ? 21.298 7.790 -31.924 1.00 93.50 173 ILE A N 1
ATOM 1311 C CA . ILE A 1 173 ? 20.417 8.898 -32.290 1.00 93.50 173 ILE A CA 1
ATOM 1312 C C . ILE A 1 173 ? 19.086 8.297 -32.720 1.00 93.50 173 ILE A C 1
ATOM 1314 O O . ILE A 1 173 ? 19.073 7.412 -33.571 1.00 93.50 173 ILE A O 1
ATOM 1318 N N . LEU A 1 174 ? 17.984 8.767 -32.132 1.00 92.94 174 LEU A N 1
ATOM 1319 C CA . LEU A 1 174 ? 16.633 8.358 -32.512 1.00 92.94 174 LEU A CA 1
ATOM 1320 C C . LEU A 1 174 ? 15.962 9.453 -33.344 1.00 92.94 174 LEU A C 1
ATOM 1322 O O . LEU A 1 174 ? 15.734 10.553 -32.835 1.00 92.94 174 LEU A O 1
ATOM 1326 N N . VAL A 1 175 ? 15.593 9.122 -34.579 1.00 91.88 175 VAL A N 1
ATOM 1327 C CA . VAL A 1 175 ? 14.850 9.989 -35.506 1.00 91.88 175 VAL A CA 1
ATOM 1328 C C . VAL A 1 175 ? 13.602 9.280 -36.023 1.00 91.88 175 VAL A C 1
ATOM 1330 O O . VAL A 1 175 ? 13.518 8.052 -36.036 1.00 91.88 175 VAL A O 1
ATOM 1333 N N . LYS A 1 176 ? 12.592 10.055 -36.426 1.00 89.88 176 LYS A N 1
ATOM 1334 C CA . LYS A 1 176 ? 11.318 9.499 -36.912 1.00 89.88 176 LYS A CA 1
ATOM 1335 C C . LYS A 1 176 ? 11.374 9.119 -38.392 1.00 89.88 176 LYS A C 1
ATOM 1337 O O . LYS A 1 176 ? 10.694 8.178 -38.789 1.00 89.88 176 LYS A O 1
ATOM 1342 N N . SER A 1 177 ? 12.167 9.837 -39.188 1.00 91.19 177 SER A N 1
ATOM 1343 C CA . SER A 1 177 ? 12.280 9.637 -40.635 1.00 91.19 177 SER A CA 1
ATOM 1344 C C . SER A 1 177 ? 13.517 8.815 -41.005 1.00 91.19 177 SER A C 1
ATOM 1346 O O . SER A 1 177 ? 14.593 9.021 -40.442 1.00 91.19 177 SER A O 1
ATOM 1348 N N . GLU A 1 178 ? 13.375 7.913 -41.978 1.00 90.44 178 GLU A N 1
ATOM 1349 C CA . GLU A 1 178 ? 14.501 7.150 -42.532 1.00 90.44 178 GLU A CA 1
ATOM 1350 C C . GLU A 1 178 ? 15.492 8.059 -43.270 1.00 90.44 178 GLU A C 1
ATOM 1352 O O . GLU A 1 178 ? 16.700 7.934 -43.083 1.00 90.44 178 GLU A O 1
ATOM 1357 N N . ASP A 1 179 ? 14.988 9.041 -44.023 1.00 89.31 179 ASP A N 1
ATOM 1358 C CA . ASP A 1 179 ? 15.819 9.982 -44.784 1.00 89.31 179 ASP A CA 1
ATOM 1359 C C . ASP A 1 179 ? 16.732 10.816 -43.873 1.00 89.31 179 ASP A C 1
ATOM 1361 O O . ASP A 1 179 ? 17.846 11.188 -44.248 1.00 89.31 179 ASP A O 1
ATOM 1365 N N . GLU A 1 180 ? 16.260 11.134 -42.665 1.00 87.88 180 GLU A N 1
ATOM 1366 C CA . GLU A 1 180 ? 17.061 11.821 -41.649 1.00 87.88 180 GLU A CA 1
ATOM 1367 C C . GLU A 1 180 ? 18.139 10.895 -41.086 1.00 87.88 180 GLU A C 1
ATOM 1369 O O . GLU A 1 180 ? 19.288 11.313 -40.939 1.00 87.88 180 GLU A O 1
ATOM 1374 N N . ALA A 1 181 ? 17.795 9.630 -40.826 1.00 88.62 181 ALA A N 1
ATOM 1375 C CA . ALA A 1 181 ? 18.752 8.633 -40.364 1.00 88.62 181 ALA A CA 1
ATOM 1376 C C . ALA A 1 181 ? 19.870 8.411 -41.391 1.00 88.62 181 ALA A C 1
ATOM 1378 O O . ALA A 1 181 ? 21.033 8.353 -41.005 1.00 88.62 181 ALA A O 1
ATOM 1379 N N . ASP A 1 182 ? 19.550 8.362 -42.686 1.00 90.38 182 ASP A N 1
ATOM 1380 C CA . ASP A 1 182 ? 20.531 8.146 -43.756 1.00 90.38 182 ASP A CA 1
ATOM 1381 C C . ASP A 1 182 ? 21.478 9.332 -43.950 1.00 90.38 182 ASP A C 1
ATOM 1383 O O . ASP A 1 182 ? 22.670 9.146 -44.212 1.00 90.38 182 ASP A O 1
ATOM 1387 N N . LYS A 1 183 ? 20.977 10.562 -43.794 1.00 90.44 183 LYS A N 1
ATOM 1388 C CA . LYS A 1 183 ? 21.822 11.766 -43.809 1.00 90.44 183 LYS A CA 1
ATOM 1389 C C . LYS A 1 183 ? 22.801 11.759 -42.640 1.00 90.44 183 LYS A C 1
ATOM 1391 O O . LYS A 1 183 ? 23.997 11.944 -42.853 1.00 90.44 183 LYS A O 1
ATOM 1396 N N . LEU A 1 184 ? 22.301 11.489 -41.432 1.00 89.00 184 LEU A N 1
ATOM 1397 C CA . LEU A 1 184 ? 23.129 11.405 -40.229 1.00 89.00 184 LEU A CA 1
ATOM 1398 C C . LEU A 1 184 ? 24.133 10.254 -40.327 1.00 89.00 184 LEU A C 1
ATOM 1400 O O . LEU A 1 184 ? 25.289 10.426 -39.962 1.00 89.00 184 LEU A O 1
ATOM 1404 N N . PHE A 1 185 ? 23.730 9.105 -40.872 1.00 90.00 185 PHE A N 1
ATOM 1405 C CA . PHE A 1 185 ? 24.619 7.965 -41.074 1.00 90.00 185 PHE A CA 1
ATOM 1406 C C . PHE A 1 185 ? 25.804 8.337 -41.968 1.00 90.00 185 PHE A C 1
ATOM 1408 O O . PHE A 1 185 ? 26.947 8.123 -41.578 1.00 90.00 185 PHE A O 1
ATOM 1415 N N . LYS A 1 186 ? 25.549 8.961 -43.126 1.00 89.81 186 LYS A N 1
ATOM 1416 C CA . LYS A 1 186 ? 26.609 9.410 -44.045 1.00 89.81 186 LYS A CA 1
ATOM 1417 C C . LYS A 1 186 ? 27.520 10.462 -43.416 1.00 89.81 186 LYS A C 1
ATOM 1419 O O . LYS A 1 186 ? 28.728 10.420 -43.622 1.00 89.81 186 LYS A O 1
ATOM 1424 N N . GLU A 1 187 ? 26.954 11.395 -42.652 1.00 88.81 187 GLU A N 1
ATOM 1425 C CA . GLU A 1 187 ? 27.732 12.443 -41.985 1.00 88.81 187 GLU A CA 1
ATOM 1426 C C . GLU A 1 187 ? 28.640 11.881 -40.882 1.00 88.81 187 GLU A C 1
ATOM 1428 O O . GLU A 1 187 ? 29.775 12.331 -40.736 1.00 88.81 187 GLU A O 1
ATOM 1433 N N . ILE A 1 188 ? 28.164 10.898 -40.112 1.00 88.44 188 ILE A N 1
ATOM 1434 C CA . ILE A 1 188 ? 28.961 10.284 -39.045 1.00 88.44 188 ILE A CA 1
ATOM 1435 C C . ILE A 1 188 ? 29.982 9.307 -39.637 1.00 88.44 188 ILE A C 1
ATOM 1437 O O . ILE A 1 188 ? 31.100 9.241 -39.139 1.00 88.44 188 ILE A O 1
ATOM 1441 N N . ASP A 1 189 ? 29.643 8.579 -40.703 1.00 87.44 189 ASP A N 1
ATOM 1442 C CA . ASP A 1 189 ? 30.568 7.624 -41.323 1.00 87.44 189 ASP A CA 1
ATOM 1443 C C . ASP A 1 189 ? 31.763 8.309 -42.004 1.00 87.44 189 ASP A C 1
ATOM 1445 O O . ASP A 1 189 ? 32.873 7.780 -41.974 1.00 87.44 189 ASP A O 1
ATOM 1449 N N . ALA A 1 190 ? 31.563 9.524 -42.526 1.00 86.50 190 ALA A N 1
ATOM 1450 C CA . ALA A 1 190 ? 32.622 10.355 -43.096 1.00 86.50 190 ALA A CA 1
ATOM 1451 C C . ALA A 1 190 ? 33.554 11.003 -42.049 1.00 86.50 190 ALA A C 1
ATOM 1453 O O . ALA A 1 190 ? 34.559 11.608 -42.425 1.00 86.50 190 ALA A O 1
ATOM 1454 N N . ALA A 1 191 ? 33.232 10.927 -40.754 1.00 84.56 191 ALA A N 1
ATOM 1455 C CA . ALA A 1 191 ? 34.041 11.516 -39.692 1.00 84.56 191 ALA A CA 1
ATOM 1456 C C . ALA A 1 191 ? 35.126 10.545 -39.194 1.00 84.56 191 ALA A C 1
ATOM 1458 O O . ALA A 1 191 ? 34.857 9.364 -38.973 1.00 84.56 191 ALA A O 1
ATOM 1459 N N . GLU A 1 192 ? 36.332 11.062 -38.928 1.00 77.25 192 GLU A N 1
ATOM 1460 C CA . GLU A 1 192 ? 37.414 10.287 -38.294 1.00 77.25 192 GLU A CA 1
ATOM 1461 C C . GLU A 1 192 ? 37.017 9.849 -36.869 1.00 77.25 192 GLU A C 1
ATOM 1463 O O . GLU A 1 192 ? 37.155 8.681 -36.510 1.00 77.25 192 GLU A O 1
ATOM 1468 N N . ASP A 1 193 ? 36.404 10.756 -36.094 1.00 83.75 193 ASP A N 1
ATOM 1469 C CA . ASP A 1 193 ? 35.893 10.496 -34.743 1.00 83.75 193 ASP A CA 1
ATOM 1470 C C . ASP A 1 193 ? 34.365 10.316 -34.719 1.00 83.75 193 ASP A C 1
ATOM 1472 O O . ASP A 1 193 ? 33.601 11.179 -34.261 1.00 83.75 193 ASP A O 1
ATOM 1476 N N . LYS A 1 194 ? 33.907 9.138 -35.163 1.00 85.75 194 LYS A N 1
ATOM 1477 C CA . LYS A 1 194 ? 32.479 8.756 -35.231 1.00 85.75 194 LYS A CA 1
ATOM 1478 C C . LYS A 1 194 ? 31.727 9.004 -33.917 1.00 85.75 194 LYS A C 1
ATOM 1480 O O . LYS A 1 194 ? 30.599 9.491 -33.915 1.00 85.75 194 LYS A O 1
ATOM 1485 N N . LYS A 1 195 ? 32.363 8.723 -32.774 1.00 85.81 195 LYS A N 1
ATOM 1486 C CA . LYS A 1 195 ? 31.770 8.885 -31.435 1.00 85.81 195 LYS A CA 1
ATOM 1487 C C . LYS A 1 195 ? 31.483 10.347 -31.082 1.00 85.81 195 LYS A C 1
ATOM 1489 O O . LYS A 1 195 ? 30.394 10.654 -30.591 1.00 85.81 195 LYS A O 1
ATOM 1494 N N . THR A 1 196 ? 32.452 11.235 -31.295 1.00 85.94 196 THR A N 1
ATOM 1495 C CA . THR A 1 196 ? 32.326 12.662 -30.965 1.00 85.94 196 THR A CA 1
ATOM 1496 C C . THR A 1 196 ? 31.252 13.294 -31.841 1.00 85.94 196 THR A C 1
ATOM 1498 O O . THR A 1 196 ? 30.326 13.920 -31.329 1.00 85.94 196 THR A O 1
ATOM 1501 N N . LYS A 1 197 ? 31.300 13.013 -33.149 1.00 88.00 197 LYS A N 1
ATOM 1502 C CA . LYS A 1 197 ? 30.331 13.527 -34.117 1.00 88.00 197 LYS A CA 1
ATOM 1503 C C . LYS A 1 197 ? 28.906 13.044 -33.836 1.00 88.00 197 LYS A C 1
ATOM 1505 O O . LYS A 1 197 ? 27.968 13.841 -33.858 1.00 88.00 197 LYS A O 1
ATOM 1510 N N . LEU A 1 198 ? 28.742 11.763 -33.498 1.00 89.62 198 LEU A N 1
ATOM 1511 C CA . LEU A 1 198 ? 27.452 11.212 -33.086 1.00 89.62 198 LEU A CA 1
ATOM 1512 C C . LEU A 1 198 ? 26.943 11.898 -31.814 1.00 89.62 198 LEU A C 1
ATOM 1514 O O . LEU A 1 198 ? 25.771 12.250 -31.755 1.00 89.62 198 LEU A O 1
ATOM 1518 N N . SER A 1 199 ? 27.813 12.156 -30.834 1.00 88.19 199 SER A N 1
ATOM 1519 C CA . SER A 1 199 ? 27.420 12.808 -29.578 1.00 88.19 199 SER A CA 1
ATOM 1520 C C . SER A 1 199 ? 26.906 14.236 -29.786 1.00 88.19 199 SER A C 1
ATOM 1522 O O . SER A 1 199 ? 25.911 14.635 -29.178 1.00 88.19 199 SER A O 1
ATOM 1524 N N . GLU A 1 200 ? 27.534 14.993 -30.686 1.00 88.69 200 GLU A N 1
ATOM 1525 C CA . GLU A 1 200 ? 27.087 16.338 -31.061 1.00 88.69 200 GLU A CA 1
ATOM 1526 C C . GLU A 1 200 ? 25.735 16.325 -31.783 1.00 88.69 200 GLU A C 1
ATOM 1528 O O . GLU A 1 200 ? 24.845 17.120 -31.468 1.00 88.69 200 GLU A O 1
ATOM 1533 N N . LEU A 1 201 ? 25.565 15.412 -32.745 1.00 89.31 201 LEU A N 1
ATOM 1534 C CA . LEU A 1 201 ? 24.327 15.274 -33.512 1.00 89.31 201 LEU A CA 1
ATOM 1535 C C . LEU A 1 201 ? 23.185 14.728 -32.646 1.00 89.31 201 LEU A C 1
ATOM 1537 O O . LEU A 1 201 ? 22.046 15.174 -32.781 1.00 89.31 201 LEU A O 1
ATOM 1541 N N . ALA A 1 202 ? 23.483 13.835 -31.700 1.00 89.06 202 ALA A N 1
ATOM 1542 C CA . ALA A 1 202 ? 22.517 13.297 -30.752 1.00 89.06 202 ALA A CA 1
ATOM 1543 C C . ALA A 1 202 ? 21.903 14.394 -29.876 1.00 89.06 202 ALA A C 1
ATOM 1545 O O . ALA A 1 202 ? 20.695 14.385 -29.648 1.00 89.06 202 ALA A O 1
ATOM 1546 N N . GLY A 1 203 ? 22.706 15.360 -29.423 1.00 87.00 203 GLY A N 1
ATOM 1547 C CA . GLY A 1 203 ? 22.213 16.489 -28.631 1.00 87.00 203 GLY A CA 1
ATOM 1548 C C . GLY A 1 203 ? 21.258 17.412 -29.391 1.00 87.00 203 GLY A C 1
ATOM 1549 O O . GLY A 1 203 ? 20.404 18.043 -28.772 1.00 87.00 203 GLY A O 1
ATOM 1550 N N . LYS A 1 204 ? 21.380 17.477 -30.724 1.00 88.12 204 LYS A N 1
ATOM 1551 C CA . LYS A 1 204 ? 20.591 18.370 -31.588 1.00 88.12 204 LYS A CA 1
ATOM 1552 C C . LYS A 1 204 ? 19.365 17.697 -32.207 1.00 88.12 204 LYS A C 1
ATOM 1554 O O . LYS A 1 204 ? 18.327 18.338 -32.327 1.00 88.12 204 LYS A O 1
ATOM 1559 N N . HIS A 1 205 ? 19.489 16.430 -32.607 1.00 87.69 205 HIS A N 1
ATOM 1560 C CA . HIS A 1 205 ? 18.504 15.744 -33.453 1.00 87.69 205 HIS A CA 1
ATOM 1561 C C . HIS A 1 205 ? 17.841 14.528 -32.792 1.00 87.69 205 HIS A C 1
ATOM 1563 O O . HIS A 1 205 ? 16.831 14.045 -33.299 1.00 87.69 205 HIS A O 1
ATOM 1569 N N . SER A 1 206 ? 18.370 14.012 -31.674 1.00 88.69 206 SER A N 1
ATOM 1570 C CA . SER A 1 206 ? 17.798 12.814 -31.049 1.00 88.69 206 SER A CA 1
ATOM 1571 C C . SER A 1 206 ? 16.498 13.133 -30.318 1.00 88.69 206 SER A C 1
ATOM 1573 O O . SER A 1 206 ? 16.451 13.986 -29.434 1.00 88.69 206 SER A O 1
ATOM 1575 N N . THR A 1 207 ? 15.453 12.368 -30.623 1.00 88.88 207 THR A N 1
ATOM 1576 C CA . THR A 1 207 ? 14.177 12.402 -29.887 1.00 88.88 207 THR A CA 1
ATOM 1577 C C . THR A 1 207 ? 14.252 11.594 -28.578 1.00 88.88 207 THR A C 1
ATOM 1579 O O . THR A 1 207 ? 13.341 11.639 -27.754 1.00 88.88 207 THR A O 1
ATOM 1582 N N . CYS A 1 208 ? 15.337 10.841 -28.354 1.00 85.50 208 CYS A N 1
ATOM 1583 C CA . CYS A 1 208 ? 15.527 10.035 -27.149 1.00 85.50 208 CYS A CA 1
ATOM 1584 C C . CYS A 1 208 ? 16.040 10.893 -25.973 1.00 85.50 208 CYS A C 1
ATOM 1586 O O . CYS A 1 208 ? 16.913 11.740 -26.181 1.00 85.50 208 CYS A O 1
ATOM 1588 N N . PRO A 1 209 ? 15.611 10.643 -24.715 1.00 88.62 209 PRO A N 1
ATOM 1589 C CA . PRO A 1 209 ? 16.162 11.318 -23.533 1.00 88.62 209 PRO A CA 1
ATOM 1590 C C . PRO A 1 209 ? 17.692 11.230 -23.399 1.00 88.62 209 PRO A C 1
ATOM 1592 O O . PRO A 1 209 ? 18.306 12.112 -22.794 1.00 88.62 209 PRO A O 1
ATOM 1595 N N . SER A 1 210 ? 18.313 10.199 -23.988 1.00 86.38 210 SER A N 1
ATOM 1596 C CA . SER A 1 210 ? 19.771 10.031 -24.066 1.00 86.38 210 SER A CA 1
ATOM 1597 C C . SER A 1 210 ? 20.465 11.143 -24.858 1.00 86.38 210 SER A C 1
ATOM 1599 O O . SER A 1 210 ? 21.648 11.383 -24.631 1.00 86.38 210 SER A O 1
ATOM 1601 N N . GLY A 1 211 ? 19.753 11.890 -25.713 1.00 87.00 211 GLY A N 1
ATOM 1602 C CA . GLY A 1 211 ? 20.296 13.032 -26.458 1.00 87.00 211 GLY A CA 1
ATOM 1603 C C . GLY A 1 211 ? 20.966 14.069 -25.551 1.00 87.00 211 GLY A C 1
ATOM 1604 O O . GLY A 1 211 ? 22.030 14.584 -25.882 1.00 87.00 211 GLY A O 1
ATOM 1605 N N . LYS A 1 212 ? 20.447 14.271 -24.330 1.00 86.56 212 LYS A N 1
ATOM 1606 C CA . LYS A 1 212 ? 21.056 15.160 -23.318 1.00 86.56 212 LYS A CA 1
ATOM 1607 C C . LYS A 1 212 ? 22.449 14.710 -22.858 1.00 86.56 212 LYS A C 1
ATOM 1609 O O . LYS A 1 212 ? 23.208 15.519 -22.338 1.00 86.56 212 LYS A O 1
ATOM 1614 N N . LYS A 1 213 ? 22.774 13.427 -23.025 1.00 87.69 213 LYS A N 1
ATOM 1615 C CA . LYS A 1 213 ? 24.077 12.813 -22.725 1.00 87.69 213 LYS A CA 1
ATOM 1616 C C . LYS A 1 213 ? 24.853 12.473 -24.003 1.00 87.69 213 LYS A C 1
ATOM 1618 O O . LYS A 1 213 ? 25.643 11.536 -24.007 1.00 87.69 213 LYS A O 1
ATOM 1623 N N . GLY A 1 214 ? 24.579 13.171 -25.107 1.00 85.38 214 GLY A N 1
ATOM 1624 C CA . GLY A 1 214 ? 25.206 12.875 -26.395 1.00 85.38 214 GLY A CA 1
ATOM 1625 C C . GLY A 1 214 ? 24.839 11.489 -26.935 1.00 85.38 214 GLY A C 1
ATOM 1626 O O . GLY A 1 214 ? 25.639 10.848 -27.601 1.00 85.38 214 GLY A O 1
ATOM 1627 N N . GLY A 1 215 ? 23.649 10.983 -26.612 1.00 86.44 215 GLY A N 1
ATOM 1628 C CA . GLY A 1 215 ? 23.180 9.682 -27.088 1.00 86.44 215 GLY A CA 1
ATOM 1629 C C . GLY A 1 215 ? 23.737 8.474 -26.331 1.00 86.44 215 GLY A C 1
ATOM 1630 O O . GLY A 1 215 ? 23.447 7.353 -26.740 1.00 86.44 215 GLY A O 1
ATOM 1631 N N . ASP A 1 216 ? 24.498 8.664 -25.246 1.00 90.88 216 ASP A N 1
ATOM 1632 C CA . ASP A 1 216 ? 25.057 7.571 -24.435 1.00 90.88 216 ASP A CA 1
ATOM 1633 C C . ASP A 1 216 ? 23.962 6.809 -23.672 1.00 90.88 216 ASP A C 1
ATOM 1635 O O . ASP A 1 216 ? 23.240 7.386 -22.849 1.00 90.88 216 ASP A O 1
ATOM 1639 N N . LEU A 1 217 ? 23.863 5.501 -23.919 1.00 86.81 217 LEU A N 1
ATOM 1640 C CA . LEU A 1 217 ? 22.947 4.599 -23.215 1.00 86.81 217 LEU A CA 1
ATOM 1641 C C . LEU A 1 217 ? 23.582 3.925 -21.990 1.00 86.81 217 LEU A C 1
ATOM 1643 O O . LEU A 1 217 ? 22.882 3.265 -21.224 1.00 86.81 217 LEU A O 1
ATOM 1647 N N . GLY A 1 218 ? 24.885 4.103 -21.768 1.00 88.69 218 GLY A N 1
ATOM 1648 C CA . GLY A 1 218 ? 25.618 3.394 -20.725 1.00 88.69 218 GLY A CA 1
ATOM 1649 C C . GLY A 1 218 ? 25.815 1.907 -21.038 1.00 88.69 218 GLY A C 1
ATOM 1650 O O . GLY A 1 218 ? 25.699 1.469 -22.180 1.00 88.69 218 GLY A O 1
ATOM 1651 N N . MET A 1 219 ? 26.171 1.136 -20.007 1.00 87.31 219 MET A N 1
ATOM 1652 C CA . MET A 1 219 ? 26.473 -0.296 -20.109 1.00 87.31 219 MET A CA 1
ATOM 1653 C C . MET A 1 219 ? 25.229 -1.145 -19.854 1.00 87.31 219 MET A C 1
ATOM 1655 O O . MET A 1 219 ? 24.807 -1.269 -18.702 1.00 87.31 219 MET A O 1
ATOM 1659 N N . PHE A 1 220 ? 24.724 -1.816 -20.882 1.00 88.31 220 PHE A N 1
ATOM 1660 C CA . PHE A 1 220 ? 23.563 -2.705 -20.791 1.00 88.31 220 PHE A CA 1
ATOM 1661 C C . PHE A 1 220 ? 23.914 -4.150 -21.170 1.00 88.31 220 PHE A C 1
ATOM 1663 O O . PHE A 1 220 ? 24.929 -4.409 -21.817 1.00 88.31 220 PHE A O 1
ATOM 1670 N N . GLY A 1 221 ? 23.118 -5.104 -20.696 1.00 87.62 221 GLY A N 1
ATOM 1671 C CA . GLY A 1 221 ? 23.219 -6.534 -20.999 1.00 87.62 221 GLY A CA 1
ATOM 1672 C C . GLY A 1 221 ? 22.242 -6.985 -22.087 1.00 87.62 221 GLY A C 1
ATOM 1673 O O . GLY A 1 221 ? 21.295 -6.271 -22.421 1.00 87.62 221 GLY A O 1
ATOM 1674 N N . ARG A 1 222 ? 22.453 -8.197 -22.621 1.00 83.94 222 ARG A N 1
ATOM 1675 C CA . ARG A 1 222 ? 21.513 -8.816 -23.573 1.00 83.94 222 ARG A CA 1
ATOM 1676 C C . ARG A 1 222 ? 20.095 -8.876 -23.000 1.00 83.94 222 ARG A C 1
ATOM 1678 O O . ARG A 1 222 ? 19.902 -9.347 -21.879 1.00 83.94 222 ARG A O 1
ATOM 1685 N N . GLY A 1 223 ? 19.118 -8.449 -23.797 1.00 84.62 223 GLY A N 1
ATOM 1686 C CA . GLY A 1 223 ? 17.695 -8.458 -23.439 1.00 84.62 223 GLY A CA 1
ATOM 1687 C C . GLY A 1 223 ? 17.212 -7.259 -22.612 1.00 84.62 223 GLY A C 1
ATOM 1688 O O . GLY A 1 223 ? 16.025 -7.191 -22.305 1.00 84.62 223 GLY A O 1
ATOM 1689 N N . GLU A 1 224 ? 18.085 -6.302 -22.276 1.00 84.81 224 GLU A N 1
ATOM 1690 C CA . GLU A 1 224 ? 17.683 -5.039 -21.628 1.00 84.81 224 GLU A CA 1
ATOM 1691 C C . GLU A 1 224 ? 17.157 -3.999 -22.638 1.00 84.81 224 GLU A C 1
ATOM 1693 O O . GLU A 1 224 ? 16.462 -3.058 -22.259 1.00 84.81 224 GLU A O 1
ATOM 1698 N N . MET A 1 225 ? 17.470 -4.174 -23.928 1.00 87.38 225 MET A N 1
ATOM 1699 C CA . MET A 1 225 ? 17.030 -3.317 -25.035 1.00 87.38 225 MET A CA 1
ATOM 1700 C C . MET A 1 225 ? 16.065 -4.060 -25.966 1.00 87.38 225 MET A C 1
ATOM 1702 O O . MET A 1 225 ? 15.925 -5.282 -25.904 1.00 87.38 225 MET A O 1
ATOM 1706 N N . VAL A 1 226 ? 15.400 -3.327 -26.867 1.00 89.75 226 VAL A N 1
ATOM 1707 C CA . VAL A 1 226 ? 14.494 -3.940 -27.852 1.00 89.75 226 VAL A CA 1
ATOM 1708 C C . VAL A 1 226 ? 15.233 -4.971 -28.720 1.00 89.75 226 VAL A C 1
ATOM 1710 O O . VAL A 1 226 ? 16.375 -4.714 -29.106 1.00 89.75 226 VAL A O 1
ATOM 1713 N N . PRO A 1 227 ? 14.605 -6.106 -29.089 1.00 89.25 227 PRO A N 1
ATOM 1714 C CA . PRO A 1 227 ? 15.309 -7.241 -29.699 1.00 89.25 227 PRO A CA 1
ATOM 1715 C C . PRO A 1 227 ? 16.116 -6.894 -30.955 1.00 89.25 227 PRO A C 1
ATOM 1717 O O . PRO A 1 227 ? 17.220 -7.394 -31.150 1.00 89.25 227 PRO A O 1
ATOM 1720 N N . GLN A 1 228 ? 15.586 -6.003 -31.797 1.00 88.75 228 GLN A N 1
ATOM 1721 C CA . GLN A 1 228 ? 16.258 -5.543 -33.015 1.00 88.75 228 GLN A CA 1
ATOM 1722 C C . GLN A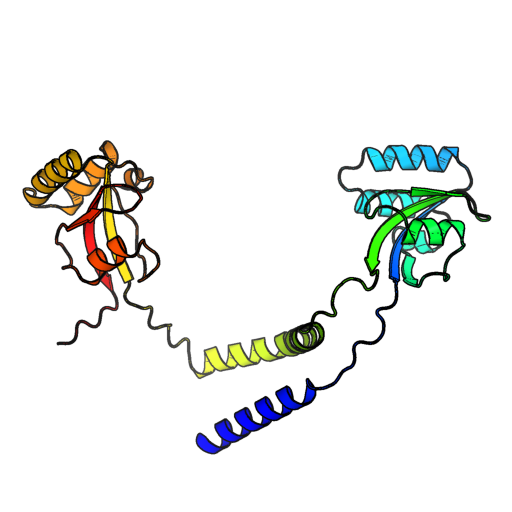 1 228 ? 17.536 -4.754 -32.693 1.00 88.75 228 GLN A C 1
ATOM 1724 O O . GLN A 1 228 ? 18.557 -4.946 -33.343 1.00 88.75 228 GLN A O 1
ATOM 1729 N N . PHE A 1 229 ? 17.495 -3.902 -31.667 1.00 90.12 229 PHE A N 1
ATOM 1730 C CA . PHE A 1 229 ? 18.639 -3.110 -31.217 1.00 90.12 229 PHE A CA 1
ATOM 1731 C C . PHE A 1 229 ? 19.688 -3.990 -30.529 1.00 90.12 229 PHE A C 1
ATOM 1733 O O . PHE A 1 229 ? 20.876 -3.887 -30.828 1.00 90.12 229 PHE A O 1
ATOM 1740 N N . ASP A 1 230 ? 19.240 -4.892 -29.651 1.00 87.69 230 ASP A N 1
ATOM 1741 C CA . ASP A 1 230 ? 20.095 -5.845 -28.939 1.00 87.69 230 ASP A CA 1
ATOM 1742 C C . ASP A 1 230 ? 20.902 -6.702 -29.920 1.00 87.69 230 ASP A C 1
ATOM 1744 O O . ASP A 1 230 ? 22.122 -6.821 -29.803 1.00 87.69 230 ASP A O 1
ATOM 1748 N N . LYS A 1 231 ? 20.233 -7.217 -30.958 1.00 87.19 231 LYS A N 1
ATOM 1749 C CA . LYS A 1 231 ? 20.867 -8.003 -32.014 1.00 87.19 231 LYS A CA 1
ATOM 1750 C C . LYS A 1 231 ? 21.999 -7.236 -32.691 1.00 87.19 231 LYS A C 1
ATOM 1752 O O . LYS A 1 231 ? 23.106 -7.750 -32.791 1.00 87.19 231 LYS A O 1
ATOM 1757 N N . VAL A 1 232 ? 21.751 -5.997 -33.109 1.00 88.50 232 VAL A N 1
ATOM 1758 C CA . VAL A 1 232 ? 22.750 -5.194 -33.828 1.00 88.50 232 VAL A CA 1
ATOM 1759 C C . VAL A 1 232 ? 23.943 -4.847 -32.933 1.00 88.50 232 VAL A C 1
ATOM 1761 O O . VAL A 1 232 ? 25.081 -4.950 -33.377 1.00 88.50 232 VAL A O 1
ATOM 1764 N N . VAL A 1 233 ? 23.719 -4.510 -31.661 1.00 87.62 233 VAL A N 1
ATOM 1765 C CA . VAL A 1 233 ? 24.814 -4.170 -30.736 1.00 87.62 233 VAL A CA 1
ATOM 1766 C C . VAL A 1 233 ? 25.649 -5.394 -30.357 1.00 87.62 233 VAL A C 1
ATOM 1768 O O . VAL A 1 233 ? 26.875 -5.315 -30.278 1.00 87.62 233 VAL A O 1
ATOM 1771 N N . PHE A 1 234 ? 25.007 -6.536 -30.105 1.00 86.31 234 PHE A N 1
ATOM 1772 C CA . PHE A 1 234 ? 25.710 -7.721 -29.625 1.00 86.31 234 PHE A CA 1
ATOM 1773 C C . PHE A 1 234 ? 26.210 -8.653 -30.729 1.00 86.31 234 PHE A C 1
ATOM 1775 O O . PHE A 1 234 ? 27.138 -9.412 -30.460 1.00 86.31 234 PHE A O 1
ATOM 1782 N N . GLU A 1 235 ? 25.663 -8.609 -31.943 1.00 85.94 235 GLU A N 1
ATOM 1783 C CA . GLU A 1 235 ? 26.167 -9.376 -33.095 1.00 85.94 235 GLU A CA 1
ATOM 1784 C C . GLU A 1 235 ? 27.074 -8.538 -34.005 1.00 85.94 235 GLU A C 1
ATOM 1786 O O . GLU A 1 235 ? 27.976 -9.095 -34.632 1.00 85.94 235 GLU A O 1
ATOM 1791 N N . GLY A 1 236 ? 26.897 -7.213 -34.019 1.00 81.81 236 GLY A N 1
ATOM 1792 C CA . GLY A 1 236 ? 27.690 -6.288 -34.824 1.00 81.81 236 GLY A CA 1
ATOM 1793 C C . GLY A 1 236 ? 29.159 -6.168 -34.407 1.00 81.81 236 GLY A C 1
ATOM 1794 O O . GLY A 1 236 ? 29.626 -6.725 -33.393 1.00 81.81 236 GLY A O 1
ATOM 1795 N N . GLU A 1 237 ? 29.905 -5.430 -35.228 1.00 82.25 237 GLU A N 1
ATOM 1796 C CA . GLU A 1 237 ? 31.295 -5.076 -34.968 1.00 82.25 237 GLU A CA 1
ATOM 1797 C C . GLU A 1 237 ? 31.388 -3.861 -34.037 1.00 82.25 237 GLU A C 1
ATOM 1799 O O . GLU A 1 237 ? 30.635 -2.891 -34.131 1.00 82.25 237 GLU A O 1
ATOM 1804 N N . VAL A 1 238 ? 32.310 -3.933 -33.075 1.00 85.38 238 VAL A N 1
ATOM 1805 C CA . VAL A 1 238 ? 32.543 -2.831 -32.136 1.00 85.38 238 VAL A CA 1
ATOM 1806 C C . VAL A 1 238 ? 33.302 -1.737 -32.883 1.00 85.38 238 VAL A C 1
ATOM 1808 O O . VAL A 1 238 ? 34.339 -2.012 -33.477 1.00 85.38 238 VAL A O 1
ATOM 1811 N N . GLY A 1 239 ? 32.800 -0.506 -32.831 1.00 83.62 239 GLY A N 1
ATOM 1812 C CA . GLY A 1 239 ? 33.340 0.649 -33.550 1.00 83.62 239 GLY A CA 1
ATOM 1813 C C . GLY A 1 239 ? 32.669 0.929 -34.897 1.00 83.62 239 GLY A C 1
ATOM 1814 O O . GLY A 1 239 ? 32.947 1.969 -35.493 1.00 83.62 239 GLY A O 1
ATOM 1815 N N . GLU A 1 240 ? 31.766 0.061 -35.359 1.00 85.38 240 GLU A N 1
ATOM 1816 C CA . GLU A 1 240 ? 31.020 0.263 -36.601 1.00 85.38 240 GLU A CA 1
ATOM 1817 C C . GLU A 1 240 ? 29.678 0.969 -36.347 1.00 85.38 240 GLU A C 1
ATOM 1819 O O . GLU A 1 240 ? 29.022 0.772 -35.317 1.00 85.38 240 GLU A O 1
ATOM 1824 N N . LEU A 1 241 ? 29.280 1.821 -37.294 1.00 87.56 241 LEU A N 1
ATOM 1825 C CA . LEU A 1 241 ? 27.956 2.430 -37.315 1.00 87.56 241 LEU A CA 1
ATOM 1826 C C . LEU A 1 241 ? 26.946 1.436 -37.865 1.00 87.56 241 LEU A C 1
ATOM 1828 O O . LEU A 1 241 ? 27.134 0.876 -38.940 1.00 87.56 241 LEU A O 1
ATOM 1832 N N . ALA A 1 242 ? 25.820 1.303 -37.180 1.00 88.94 242 ALA A N 1
ATOM 1833 C CA . ALA A 1 242 ? 24.706 0.514 -37.667 1.00 88.94 242 ALA A CA 1
ATOM 1834 C C . ALA A 1 242 ? 23.405 1.315 -37.631 1.00 88.94 242 ALA A C 1
ATOM 1836 O O . ALA A 1 242 ? 23.196 2.178 -36.776 1.00 88.94 242 ALA A O 1
ATOM 1837 N N . LYS A 1 243 ? 22.513 1.005 -38.571 1.00 91.31 243 LYS A N 1
ATOM 1838 C CA . LYS A 1 243 ? 21.153 1.543 -38.628 1.00 91.31 243 LYS A CA 1
ATOM 1839 C C . LYS A 1 243 ? 20.175 0.433 -38.256 1.00 91.31 243 LYS A C 1
ATOM 1841 O O . LYS A 1 243 ? 20.251 -0.666 -38.797 1.00 91.31 243 LYS A O 1
ATOM 1846 N N . VAL A 1 244 ? 19.242 0.720 -37.354 1.00 91.88 244 VAL A N 1
ATOM 1847 C CA . VAL A 1 244 ? 18.178 -0.218 -36.979 1.00 91.88 244 VAL A CA 1
ATOM 1848 C C . VAL A 1 244 ? 16.841 0.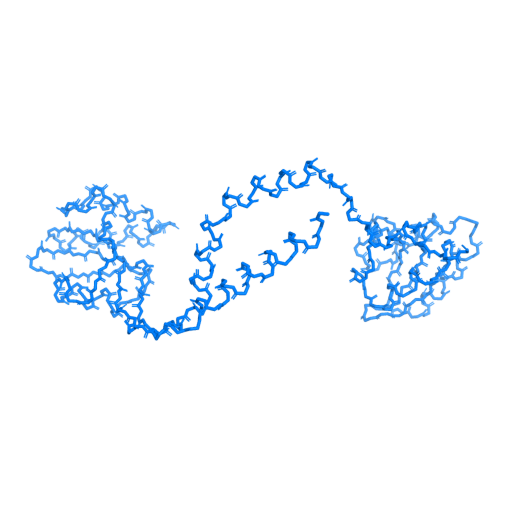497 -36.858 1.00 91.88 244 VAL A C 1
ATOM 1850 O O . VAL A 1 244 ? 16.743 1.570 -36.263 1.00 91.88 244 VAL A O 1
ATOM 1853 N N . GLN A 1 245 ? 15.799 -0.112 -37.412 1.00 91.50 245 GLN A N 1
ATOM 1854 C CA . GLN A 1 245 ? 14.426 0.335 -37.226 1.00 91.50 245 GLN A CA 1
ATOM 1855 C C . GLN A 1 245 ? 13.813 -0.399 -36.035 1.00 91.50 245 GLN A C 1
ATOM 1857 O O . GLN A 1 245 ? 13.928 -1.620 -35.924 1.00 91.50 245 GLN A O 1
ATOM 1862 N N . THR A 1 246 ? 13.150 0.341 -35.155 1.00 91.25 246 THR A N 1
ATOM 1863 C CA . THR A 1 246 ? 12.375 -0.216 -34.046 1.00 91.25 246 THR A CA 1
ATOM 1864 C C . THR A 1 246 ? 10.990 0.425 -34.011 1.00 91.25 246 THR A C 1
ATOM 1866 O O . THR A 1 246 ? 10.695 1.350 -34.769 1.00 91.25 246 THR A O 1
ATOM 1869 N N . GLN A 1 247 ? 10.138 -0.018 -33.086 1.00 89.62 247 GLN A N 1
ATOM 1870 C CA . GLN A 1 247 ? 8.837 0.612 -32.835 1.00 89.62 247 GLN A CA 1
ATOM 1871 C C . GLN A 1 247 ? 8.920 2.107 -32.464 1.00 89.62 247 GLN A C 1
ATOM 1873 O O . GLN A 1 247 ? 7.922 2.814 -32.557 1.00 89.62 247 GLN A O 1
ATOM 1878 N N . PHE A 1 248 ? 10.089 2.596 -32.034 1.00 87.94 248 PHE A N 1
ATOM 1879 C CA . PHE A 1 248 ? 10.296 3.996 -31.649 1.00 87.94 248 PHE A CA 1
ATOM 1880 C C . PHE A 1 248 ? 10.776 4.884 -32.806 1.00 87.94 248 PHE A C 1
ATOM 1882 O O . PHE A 1 248 ? 10.851 6.102 -32.643 1.00 87.94 248 PHE A O 1
ATOM 1889 N N . GLY A 1 249 ? 11.086 4.292 -33.962 1.00 90.62 249 GLY A N 1
ATOM 1890 C CA . GLY A 1 249 ? 11.625 4.976 -35.134 1.00 90.62 249 GLY A CA 1
ATOM 1891 C C . GLY A 1 249 ? 12.958 4.387 -35.585 1.00 90.62 249 GLY A C 1
ATOM 1892 O O . GLY A 1 249 ? 13.252 3.208 -35.371 1.00 90.62 249 GLY A O 1
ATOM 1893 N N . TRP A 1 250 ? 13.766 5.222 -36.228 1.00 93.00 250 TRP A N 1
ATOM 1894 C CA . TRP A 1 250 ? 15.070 4.855 -36.758 1.00 93.00 250 TRP A CA 1
ATOM 1895 C C . TRP A 1 250 ? 16.177 5.229 -35.785 1.00 93.00 250 TRP A C 1
ATOM 1897 O O . TRP A 1 250 ? 16.259 6.363 -35.309 1.00 93.00 250 TRP A O 1
ATOM 1907 N N . HIS A 1 251 ? 17.040 4.259 -35.504 1.00 91.62 251 HIS A N 1
ATOM 1908 C CA . HIS A 1 251 ? 18.186 4.423 -34.632 1.00 91.62 251 HIS A CA 1
ATOM 1909 C C . HIS A 1 251 ? 19.470 4.276 -35.436 1.00 91.62 251 HIS A C 1
ATOM 1911 O O . HIS A 1 251 ? 19.721 3.225 -36.026 1.00 91.62 251 HIS A O 1
ATOM 1917 N N . VAL A 1 252 ? 20.299 5.314 -35.408 1.00 92.06 252 VAL A N 1
ATOM 1918 C CA . VAL A 1 252 ? 21.701 5.232 -35.828 1.00 92.06 252 VAL A CA 1
ATOM 1919 C C . VAL A 1 252 ? 22.518 4.999 -34.571 1.00 92.06 252 VAL A C 1
ATOM 1921 O O . VAL A 1 252 ? 22.447 5.811 -33.649 1.00 92.06 252 VAL A O 1
ATOM 1924 N N . LEU A 1 253 ? 23.230 3.879 -34.496 1.00 91.69 253 LEU A N 1
ATOM 1925 C CA . LEU A 1 253 ? 23.924 3.446 -33.289 1.00 91.69 253 LEU A CA 1
ATOM 1926 C C . LEU A 1 253 ? 25.392 3.122 -33.547 1.00 91.69 253 LEU A C 1
ATOM 1928 O O . LEU A 1 253 ? 25.771 2.702 -34.636 1.00 91.69 253 LEU A O 1
ATOM 1932 N N . LEU A 1 254 ? 26.203 3.320 -32.514 1.00 90.38 254 LEU A N 1
ATOM 1933 C CA . LEU A 1 254 ? 27.630 3.029 -32.492 1.00 90.38 254 LEU A CA 1
ATOM 1934 C C . LEU A 1 254 ? 27.945 2.261 -31.211 1.00 90.38 254 LEU A C 1
ATOM 1936 O O . LEU A 1 254 ? 27.800 2.797 -30.108 1.00 90.38 254 LEU A O 1
ATOM 1940 N N . CYS A 1 255 ? 28.391 1.015 -31.345 1.00 89.69 255 CYS A N 1
ATOM 1941 C CA . CYS A 1 255 ? 28.854 0.226 -30.208 1.00 89.69 255 CYS A CA 1
ATOM 1942 C C . CYS A 1 255 ? 30.315 0.575 -29.910 1.00 89.69 255 CYS A C 1
ATOM 1944 O O . CYS A 1 255 ? 31.187 0.290 -30.722 1.00 89.69 255 CYS A O 1
ATOM 1946 N N . THR A 1 256 ? 30.607 1.175 -28.755 1.00 87.19 256 THR A N 1
ATOM 1947 C CA . THR A 1 256 ? 31.982 1.581 -28.404 1.00 87.19 256 THR A CA 1
ATOM 1948 C C . THR A 1 256 ? 32.743 0.510 -27.642 1.00 87.19 256 THR A C 1
ATOM 1950 O O . THR A 1 256 ? 33.964 0.453 -27.719 1.00 87.19 256 THR A O 1
ATOM 1953 N N . GLU A 1 257 ? 32.039 -0.313 -26.868 1.00 86.56 257 GLU A N 1
ATOM 1954 C CA . GLU A 1 257 ? 32.669 -1.295 -25.989 1.00 86.56 257 GLU A CA 1
ATOM 1955 C C . GLU A 1 257 ? 31.752 -2.501 -25.793 1.00 86.56 257 GLU A C 1
ATOM 1957 O O . GLU A 1 257 ? 30.543 -2.340 -25.633 1.00 86.56 257 GLU A O 1
ATOM 1962 N N . ARG A 1 258 ? 32.327 -3.708 -25.772 1.00 86.00 258 ARG A N 1
ATOM 1963 C CA . ARG A 1 258 ? 31.618 -4.945 -25.434 1.00 86.00 258 ARG A CA 1
ATOM 1964 C C . ARG A 1 258 ? 32.485 -5.799 -24.510 1.00 86.00 258 ARG A C 1
ATOM 1966 O O . ARG A 1 258 ? 33.585 -6.200 -24.875 1.00 86.00 258 ARG A O 1
ATOM 1973 N N . LEU A 1 259 ? 31.977 -6.078 -23.314 1.00 80.50 259 LEU A N 1
ATOM 1974 C CA . LEU A 1 259 ? 32.634 -6.832 -22.249 1.00 80.50 259 LEU A CA 1
ATOM 1975 C C . LEU A 1 259 ? 31.976 -8.203 -22.073 1.00 80.50 259 LEU A C 1
ATOM 1977 O O . LEU A 1 259 ? 30.757 -8.330 -22.118 1.00 80.50 259 LEU A O 1
ATOM 1981 N N . GLY A 1 260 ? 32.784 -9.238 -21.832 1.00 68.88 260 GLY A N 1
ATOM 1982 C CA . GLY A 1 260 ? 32.292 -10.591 -21.536 1.00 68.88 260 GLY A CA 1
ATOM 1983 C C . GLY A 1 260 ? 31.844 -11.409 -22.751 1.00 68.88 260 GLY A C 1
ATOM 1984 O O . GLY A 1 260 ? 31.405 -12.547 -22.588 1.00 68.88 260 GLY A O 1
ATOM 1985 N N . ASP A 1 261 ? 31.990 -10.876 -23.964 1.00 57.56 261 ASP A N 1
ATOM 1986 C CA . ASP A 1 261 ? 31.703 -11.612 -25.189 1.00 57.56 261 ASP A CA 1
ATOM 1987 C C . ASP A 1 261 ? 32.869 -12.560 -25.490 1.00 57.56 261 ASP A C 1
ATOM 1989 O O . ASP A 1 261 ? 33.925 -12.159 -25.980 1.00 57.56 261 ASP A O 1
ATOM 1993 N N . LYS A 1 262 ? 32.708 -13.844 -25.154 1.00 49.16 262 LYS A N 1
ATOM 1994 C CA . LYS A 1 262 ? 33.579 -14.888 -25.695 1.00 49.16 262 LYS A CA 1
ATOM 1995 C C . LYS A 1 262 ? 33.231 -15.069 -27.174 1.00 49.16 262 LYS A C 1
ATOM 1997 O O . LYS A 1 262 ? 32.585 -16.052 -27.527 1.00 49.16 262 LYS A O 1
ATOM 2002 N N . LYS A 1 263 ? 33.669 -14.162 -28.053 1.00 47.22 263 LYS A N 1
ATOM 2003 C CA . LYS A 1 263 ? 33.868 -14.556 -29.453 1.00 47.22 263 LYS A CA 1
ATOM 2004 C C . LYS A 1 263 ? 34.953 -15.629 -29.418 1.00 47.22 263 LYS A C 1
ATOM 2006 O O . LYS A 1 263 ? 36.108 -15.320 -29.140 1.00 47.22 263 LYS A O 1
ATOM 2011 N N . SER A 1 264 ? 34.563 -16.892 -29.579 1.00 34.41 264 SER A N 1
ATOM 2012 C CA . SER A 1 264 ? 35.510 -17.989 -29.740 1.00 34.41 264 SER A CA 1
ATOM 2013 C C . SER A 1 264 ? 36.443 -17.647 -30.900 1.00 34.41 264 SER A C 1
ATOM 2015 O O . SER A 1 264 ? 35.999 -17.545 -32.045 1.00 34.41 264 SER A O 1
ATOM 2017 N N . LYS A 1 265 ? 37.718 -17.457 -30.593 1.00 32.72 265 LYS A N 1
ATOM 2018 C CA . LYS A 1 265 ? 38.785 -17.975 -31.437 1.00 32.72 265 LYS A CA 1
ATOM 2019 C C . LYS A 1 265 ? 39.345 -19.196 -30.732 1.00 32.72 265 LYS A C 1
ATOM 2021 O O . LYS A 1 265 ? 39.409 -19.149 -29.481 1.00 32.72 265 LYS A O 1
#

Secondary structure (DSSP, 8-state):
-HHHHHHHHHHHHHHHHHTTS---------EEEEEEEEESSHHHHHHHHHHHHT-SSHHHHHHHHHHHH--SGGGGGTTEEEEEETTSS-HHHHHHHHHSPTTSEEEEEETTEEEEEEEEEEE-S-S---TTHHHHHHHHHHHHHHHHHHHHHHHHH------PPPEEEEEEEEES-HHHHHHHHHHHHT-S-HHHHHHHHHHHH--SGGGGGTTEEEEEETTSS-HHHHHHHHHSPTT-EEEEEETTEEEEEEEEEEES-----